Protein AF-A0A0B5HU51-F1 (afdb_monomer_lite)

Structure (mmCIF, N/CA/C/O backbone):
data_AF-A0A0B5HU51-F1
#
_entry.id   AF-A0A0B5HU51-F1
#
loop_
_atom_site.group_PDB
_atom_site.id
_atom_site.type_symbol
_atom_site.label_atom_id
_atom_site.label_alt_id
_atom_site.label_comp_id
_atom_site.label_asym_id
_atom_site.label_entity_id
_atom_site.label_seq_id
_atom_site.pdbx_PDB_ins_code
_atom_site.Cartn_x
_atom_site.Cartn_y
_atom_site.Cartn_z
_atom_site.occupancy
_atom_site.B_iso_or_equiv
_atom_site.auth_seq_id
_atom_site.auth_comp_id
_atom_site.auth_asym_id
_atom_site.auth_atom_id
_atom_site.pdbx_PDB_model_num
ATOM 1 N N . MET A 1 1 ? 43.237 4.808 -50.843 1.00 77.44 1 MET A N 1
ATOM 2 C CA . MET A 1 1 ? 43.246 4.254 -49.469 1.00 77.44 1 MET A CA 1
ATOM 3 C C . MET A 1 1 ? 42.408 5.091 -48.487 1.00 77.44 1 MET A C 1
ATOM 5 O O . MET A 1 1 ? 41.493 4.545 -47.887 1.00 77.44 1 MET A O 1
ATOM 9 N N . ILE A 1 2 ? 42.608 6.415 -48.404 1.00 83.81 2 ILE A N 1
ATOM 10 C CA . ILE A 1 2 ? 41.899 7.325 -47.467 1.00 83.81 2 ILE A CA 1
ATOM 11 C C . ILE A 1 2 ? 40.358 7.290 -47.591 1.00 83.81 2 ILE A C 1
ATOM 13 O O . ILE A 1 2 ? 39.662 7.146 -46.589 1.00 83.81 2 ILE A 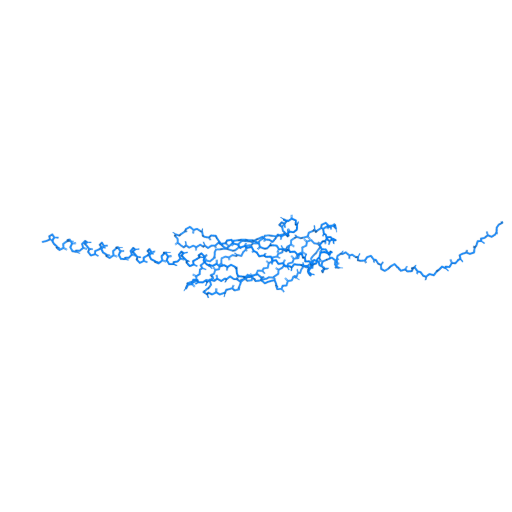O 1
ATOM 17 N N . LYS A 1 3 ? 39.801 7.326 -48.814 1.00 86.12 3 LYS A N 1
ATOM 18 C CA . LYS A 1 3 ? 38.335 7.295 -49.038 1.00 86.12 3 LYS A CA 1
ATOM 19 C C . LYS A 1 3 ? 37.647 6.029 -48.502 1.00 86.12 3 LYS A C 1
ATOM 21 O O . LYS A 1 3 ? 36.483 6.078 -48.120 1.00 86.12 3 LYS A O 1
ATOM 26 N N . TRP A 1 4 ? 38.348 4.896 -48.481 1.00 89.50 4 TRP A N 1
ATOM 27 C CA . TRP A 1 4 ? 37.806 3.627 -47.983 1.00 89.50 4 TRP A CA 1
ATOM 28 C C . TRP A 1 4 ? 37.792 3.579 -46.452 1.00 89.50 4 TRP A C 1
ATOM 30 O O . TRP A 1 4 ? 36.815 3.126 -45.858 1.00 89.50 4 TRP A O 1
ATOM 40 N N . LEU A 1 5 ? 38.834 4.124 -45.816 1.00 82.31 5 LEU A N 1
ATOM 41 C CA . LEU A 1 5 ? 38.906 4.254 -44.361 1.00 82.31 5 LEU A CA 1
ATOM 42 C C . LEU A 1 5 ? 37.797 5.173 -43.823 1.00 82.31 5 LEU A C 1
ATOM 44 O O . LEU A 1 5 ? 37.102 4.806 -42.879 1.00 82.31 5 LEU A O 1
ATOM 48 N N . LEU A 1 6 ? 37.569 6.317 -44.480 1.00 84.81 6 LEU A N 1
ATOM 49 C CA . LEU A 1 6 ? 36.517 7.268 -44.100 1.00 84.81 6 LEU A CA 1
ATOM 50 C C . LEU A 1 6 ? 35.114 6.650 -44.165 1.00 84.81 6 LEU A C 1
ATOM 52 O O . LEU A 1 6 ? 34.331 6.832 -43.239 1.00 84.81 6 LEU A O 1
ATOM 56 N N . LYS A 1 7 ? 34.807 5.857 -45.203 1.00 86.88 7 LYS A N 1
ATOM 57 C CA . LYS A 1 7 ? 33.514 5.154 -45.308 1.00 86.88 7 LYS A CA 1
ATOM 58 C C . LYS A 1 7 ? 33.299 4.147 -44.175 1.00 86.88 7 LYS A C 1
ATOM 60 O O . LYS A 1 7 ? 32.192 4.049 -43.655 1.00 86.88 7 LYS A O 1
ATOM 65 N N . LYS A 1 8 ? 34.347 3.425 -43.762 1.00 87.50 8 LYS A N 1
ATOM 66 C CA . LYS A 1 8 ? 34.266 2.486 -42.631 1.00 87.50 8 LYS A CA 1
ATOM 67 C C . LYS A 1 8 ? 34.041 3.198 -41.299 1.00 87.50 8 LYS A C 1
ATOM 69 O O . LYS A 1 8 ? 33.250 2.720 -40.491 1.00 87.50 8 LYS A O 1
ATOM 74 N N . ILE A 1 9 ? 34.719 4.323 -41.073 1.00 87.31 9 ILE A N 1
ATOM 75 C CA . ILE A 1 9 ? 34.554 5.122 -39.852 1.00 87.31 9 ILE A CA 1
ATOM 76 C C . ILE A 1 9 ? 33.154 5.743 -39.815 1.00 87.31 9 ILE A C 1
ATOM 78 O O . ILE A 1 9 ? 32.448 5.574 -38.827 1.00 87.31 9 ILE A O 1
ATOM 82 N N . ALA A 1 10 ? 32.711 6.364 -40.911 1.00 86.12 10 ALA A N 1
ATOM 83 C CA . ALA A 1 10 ? 31.375 6.945 -41.015 1.00 86.12 10 ALA A CA 1
ATOM 84 C C . ALA A 1 10 ? 30.266 5.901 -40.799 1.00 86.12 10 ALA A C 1
ATOM 86 O O . ALA A 1 10 ? 29.310 6.174 -40.082 1.00 86.12 10 ALA A O 1
ATOM 87 N N . GLY A 1 11 ? 30.417 4.687 -41.344 1.00 88.81 11 GLY A N 1
ATOM 88 C CA . GLY A 1 11 ? 29.464 3.595 -41.119 1.00 88.81 11 GLY A CA 1
ATOM 89 C C . GLY A 1 11 ? 29.373 3.162 -39.652 1.00 88.81 11 GLY A C 1
ATOM 90 O O . GLY A 1 11 ? 28.276 2.945 -39.148 1.00 88.81 11 GLY A O 1
ATOM 91 N N . LYS A 1 12 ? 30.508 3.096 -38.941 1.00 89.56 12 LYS A N 1
ATOM 92 C CA . LYS A 1 12 ? 30.527 2.795 -37.499 1.00 89.56 12 LYS A CA 1
ATOM 93 C C . LYS A 1 12 ? 29.889 3.907 -36.668 1.00 89.56 12 LYS A C 1
ATOM 95 O O . LYS A 1 12 ? 29.126 3.606 -35.758 1.00 89.56 12 LYS A O 1
ATOM 100 N N . ILE A 1 13 ? 30.176 5.169 -36.994 1.00 89.06 13 ILE A N 1
ATOM 101 C CA . ILE A 1 13 ? 29.570 6.325 -36.319 1.00 89.06 13 ILE A CA 1
ATOM 102 C C . ILE A 1 13 ? 28.056 6.316 -36.537 1.00 89.06 13 ILE A C 1
ATOM 104 O O . ILE A 1 13 ? 27.309 6.408 -35.571 1.00 89.06 13 ILE A O 1
ATOM 108 N N . LEU A 1 14 ? 27.597 6.124 -37.777 1.00 88.38 14 LEU A N 1
ATOM 109 C CA . LEU A 1 14 ? 26.171 6.067 -38.094 1.00 88.38 14 LEU A CA 1
ATOM 110 C C . LEU A 1 14 ? 25.471 4.931 -37.336 1.00 88.38 14 LEU A C 1
ATOM 112 O O . LEU A 1 14 ? 24.447 5.166 -36.706 1.00 88.38 14 LEU A O 1
ATOM 116 N N . ALA A 1 15 ? 26.045 3.725 -37.335 1.00 87.12 15 ALA A N 1
ATOM 117 C CA . ALA A 1 15 ? 25.497 2.598 -36.582 1.00 87.12 15 ALA A CA 1
ATOM 118 C C . ALA A 1 15 ? 25.436 2.888 -35.072 1.00 87.12 15 ALA A C 1
ATOM 120 O O . ALA A 1 15 ? 24.426 2.611 -34.432 1.00 87.12 15 ALA A O 1
ATOM 121 N N . SER A 1 16 ? 26.484 3.501 -34.513 1.00 88.50 16 SER A N 1
ATOM 122 C CA . SER A 1 16 ? 26.531 3.910 -33.105 1.00 88.50 16 SER A CA 1
ATOM 123 C C . SER A 1 16 ? 25.449 4.938 -32.765 1.00 88.50 16 SER A C 1
ATOM 125 O O . SER A 1 16 ? 24.800 4.816 -31.731 1.00 88.50 16 SER A O 1
ATOM 127 N N . VAL A 1 17 ? 25.232 5.932 -33.631 1.00 90.06 17 VAL A N 1
ATOM 128 C CA . VAL A 1 17 ? 24.185 6.951 -33.456 1.00 90.06 17 VAL A CA 1
ATOM 129 C C . VAL A 1 17 ? 22.796 6.323 -33.525 1.00 90.06 17 VAL A C 1
ATOM 131 O O . VAL A 1 17 ? 21.948 6.652 -32.703 1.00 90.06 17 VAL A O 1
ATOM 134 N N . VAL A 1 18 ? 22.565 5.388 -34.451 1.00 90.25 18 VAL A N 1
ATOM 135 C CA . VAL A 1 18 ? 21.281 4.678 -34.553 1.00 90.25 18 VAL A CA 1
ATOM 136 C C . VAL A 1 18 ? 21.017 3.851 -33.297 1.00 90.25 18 VAL A C 1
ATOM 138 O O . VAL A 1 18 ? 19.934 3.950 -32.733 1.00 90.25 18 VAL A O 1
ATOM 141 N N . ILE A 1 19 ? 22.002 3.089 -32.812 1.00 89.00 19 ILE A N 1
ATOM 142 C CA . ILE A 1 19 ? 21.862 2.318 -31.566 1.00 89.00 19 ILE A CA 1
ATOM 143 C C . ILE A 1 19 ? 21.572 3.256 -30.393 1.00 89.00 19 ILE A C 1
ATOM 145 O O . ILE A 1 19 ? 20.658 2.997 -29.617 1.00 89.00 19 ILE A O 1
ATOM 149 N N . PHE A 1 20 ? 22.304 4.366 -30.286 1.00 89.19 20 PHE A N 1
ATOM 150 C CA . PHE A 1 20 ? 22.083 5.351 -29.232 1.00 89.19 20 PHE A CA 1
ATOM 151 C C . PHE A 1 20 ? 20.676 5.959 -29.299 1.00 89.19 20 PHE A C 1
ATOM 153 O O . PHE A 1 20 ? 20.007 6.039 -28.276 1.00 89.19 20 PHE A O 1
ATOM 160 N N . ALA A 1 21 ? 20.194 6.320 -30.490 1.00 88.12 21 ALA A N 1
ATOM 161 C CA . ALA A 1 21 ? 18.847 6.848 -30.685 1.00 88.12 21 ALA A CA 1
ATOM 162 C C . ALA A 1 21 ? 17.761 5.819 -30.333 1.00 88.12 21 ALA A C 1
ATOM 164 O O . ALA A 1 21 ? 16.762 6.178 -29.718 1.00 88.12 21 ALA A O 1
ATOM 165 N N . VAL A 1 22 ? 17.966 4.540 -30.669 1.00 86.19 22 VAL A N 1
ATOM 166 C CA . VAL A 1 22 ? 17.046 3.452 -30.299 1.00 86.19 22 VAL A CA 1
ATOM 167 C C . VAL A 1 22 ? 17.013 3.260 -28.783 1.00 86.19 22 VAL A C 1
ATOM 169 O O . VAL A 1 22 ? 15.931 3.177 -28.208 1.00 86.19 22 VAL A O 1
ATOM 172 N N . VAL A 1 23 ? 18.173 3.243 -28.121 1.00 81.12 23 VAL A N 1
ATOM 173 C CA . VAL A 1 23 ? 18.257 3.119 -26.657 1.00 81.12 23 VAL A CA 1
ATOM 174 C C . VAL A 1 23 ? 17.622 4.329 -25.973 1.00 81.12 23 VAL A C 1
ATOM 176 O O . VAL A 1 23 ? 16.807 4.157 -25.074 1.00 81.12 23 VAL A O 1
ATOM 179 N N . ALA A 1 24 ? 17.928 5.546 -26.426 1.00 80.06 24 ALA A N 1
ATOM 180 C CA . ALA A 1 24 ? 17.341 6.769 -25.886 1.00 80.06 24 ALA A CA 1
ATOM 181 C C . ALA A 1 24 ? 15.819 6.814 -26.092 1.00 80.06 24 ALA A C 1
ATOM 183 O O . ALA A 1 24 ? 15.087 7.156 -25.169 1.00 80.06 24 ALA A O 1
ATOM 184 N N . GLY A 1 25 ? 15.334 6.413 -27.271 1.00 82.56 25 GLY A N 1
ATOM 185 C CA . GLY A 1 25 ? 13.905 6.318 -27.562 1.00 82.56 25 GLY A CA 1
ATOM 186 C C . GLY A 1 25 ? 13.193 5.284 -26.689 1.00 82.56 25 GLY A C 1
ATOM 187 O O . GLY A 1 25 ? 12.114 5.566 -26.174 1.00 82.56 25 GLY A O 1
ATOM 188 N N . ALA A 1 26 ? 13.811 4.121 -26.462 1.00 78.94 26 ALA A N 1
ATOM 189 C CA . ALA A 1 26 ? 13.280 3.103 -25.559 1.00 78.94 26 ALA A CA 1
ATOM 190 C C . ALA A 1 26 ? 13.217 3.605 -24.107 1.00 78.94 26 ALA A C 1
ATOM 192 O O . ALA A 1 26 ? 12.192 3.438 -23.454 1.00 78.94 26 ALA A O 1
ATOM 193 N N . LEU A 1 27 ? 14.269 4.273 -23.621 1.00 76.88 27 LEU A N 1
ATOM 194 C CA . LEU A 1 27 ? 14.297 4.859 -22.276 1.00 76.88 27 LEU A CA 1
ATOM 195 C C . LEU A 1 27 ? 13.251 5.969 -22.107 1.00 76.88 27 LEU A C 1
ATOM 197 O O . LEU A 1 27 ? 12.552 5.994 -21.099 1.00 76.88 27 LEU A O 1
ATOM 201 N N . PHE A 1 28 ? 13.099 6.846 -23.103 1.00 79.25 28 PHE A N 1
ATOM 202 C CA . PHE A 1 28 ? 12.075 7.894 -23.094 1.00 79.25 28 PHE A CA 1
ATOM 203 C C . PHE A 1 28 ? 10.658 7.306 -23.068 1.00 79.25 28 PHE A C 1
ATOM 205 O O . PHE A 1 28 ? 9.802 7.761 -22.313 1.00 79.25 28 PHE A O 1
ATOM 212 N N . PHE A 1 29 ? 10.415 6.256 -23.859 1.00 78.44 29 PHE A N 1
ATOM 213 C CA . PHE A 1 29 ? 9.128 5.567 -23.878 1.00 78.44 29 PHE A CA 1
ATOM 214 C C . PHE A 1 29 ? 8.829 4.845 -22.556 1.00 78.44 29 PHE A C 1
ATOM 216 O O . PHE A 1 29 ? 7.683 4.838 -22.115 1.00 78.44 29 PHE A O 1
ATOM 223 N N . LEU A 1 30 ? 9.840 4.263 -21.905 1.00 73.69 30 LEU A N 1
ATOM 224 C CA . LEU A 1 30 ? 9.688 3.666 -20.577 1.00 73.69 30 LEU A CA 1
ATOM 225 C C . LEU A 1 30 ? 9.344 4.736 -19.532 1.00 73.69 30 LEU A C 1
ATOM 227 O O . LEU A 1 30 ? 8.343 4.594 -18.836 1.00 73.69 30 LEU A O 1
ATOM 231 N N . GLY A 1 31 ? 10.106 5.833 -19.481 1.00 74.25 31 GLY A N 1
ATOM 232 C CA . GLY A 1 31 ? 9.917 6.912 -18.504 1.00 74.25 31 GLY A CA 1
ATOM 233 C C . GLY A 1 31 ? 8.509 7.518 -18.511 1.00 74.25 31 GLY A C 1
ATOM 234 O O . GLY A 1 31 ? 7.899 7.651 -17.455 1.00 74.25 31 GLY A O 1
ATOM 235 N N . ASN A 1 32 ? 7.955 7.811 -19.693 1.00 76.06 32 ASN A N 1
ATOM 236 C CA . ASN A 1 32 ? 6.628 8.435 -19.813 1.00 76.06 32 ASN A CA 1
ATOM 237 C C . ASN A 1 32 ? 5.448 7.527 -19.424 1.00 76.06 32 ASN A C 1
ATOM 239 O O . ASN A 1 32 ? 4.359 8.033 -19.153 1.00 76.06 32 ASN A O 1
ATOM 243 N N . ASN A 1 33 ? 5.626 6.203 -19.453 1.00 75.50 33 ASN A N 1
ATOM 244 C CA . ASN A 1 33 ? 4.561 5.259 -19.097 1.00 75.50 33 ASN A CA 1
ATOM 245 C C . ASN A 1 33 ? 4.637 4.835 -17.625 1.00 75.50 33 ASN A C 1
ATOM 247 O O . ASN A 1 33 ? 3.613 4.509 -17.037 1.00 75.50 33 ASN A O 1
ATOM 251 N N . LEU A 1 34 ? 5.827 4.874 -17.016 1.00 76.56 34 LEU A N 1
ATOM 252 C CA . LEU A 1 34 ? 6.024 4.537 -15.602 1.00 76.56 34 LEU A CA 1
ATOM 253 C C . LEU A 1 34 ? 5.332 5.522 -14.661 1.00 76.56 34 LEU A C 1
ATOM 255 O O . LEU A 1 34 ? 4.803 5.111 -13.637 1.00 76.56 34 LEU A O 1
ATOM 259 N N . SER A 1 35 ? 5.278 6.804 -15.031 1.00 74.38 35 SER A N 1
ATOM 260 C CA . SER A 1 35 ? 4.616 7.838 -14.227 1.00 74.38 35 SER A CA 1
ATOM 261 C C . SER A 1 35 ? 3.094 7.721 -14.180 1.00 74.38 35 SER A C 1
ATOM 263 O O . SER A 1 35 ? 2.445 8.521 -13.517 1.00 74.38 35 SER A O 1
ATOM 265 N N . GLN A 1 36 ? 2.518 6.795 -14.947 1.00 80.44 36 GLN A N 1
ATOM 266 C CA . GLN A 1 36 ? 1.081 6.549 -14.982 1.00 80.44 36 GLN A CA 1
ATOM 267 C C . GLN A 1 36 ? 0.693 5.302 -14.181 1.00 80.44 36 GLN A C 1
ATOM 269 O O . GLN A 1 36 ? -0.496 5.041 -14.046 1.00 80.44 36 GLN A O 1
ATOM 274 N N . ALA A 1 37 ? 1.661 4.521 -13.685 1.00 84.38 37 ALA A N 1
ATOM 275 C CA . ALA A 1 37 ? 1.341 3.440 -12.767 1.00 84.38 37 ALA A CA 1
ATOM 276 C C . ALA A 1 37 ? 0.776 4.042 -11.475 1.00 84.38 37 ALA A C 1
ATOM 278 O O . ALA A 1 37 ? 1.363 4.961 -10.900 1.00 84.38 37 ALA A O 1
ATOM 279 N N . SER A 1 38 ? -0.376 3.537 -11.054 1.00 88.44 38 SER A N 1
ATOM 280 C CA . SER A 1 38 ? -1.130 4.041 -9.912 1.00 88.44 38 SER A CA 1
ATOM 281 C C . SER A 1 38 ? -1.643 2.888 -9.070 1.00 88.44 38 SER A C 1
ATOM 283 O O . SER A 1 38 ? -1.869 1.777 -9.561 1.00 88.44 38 SER A O 1
ATOM 285 N N . LEU A 1 39 ? -1.824 3.171 -7.786 1.00 90.75 39 LEU A N 1
ATOM 286 C CA . LEU A 1 39 ? -2.722 2.386 -6.964 1.00 90.75 39 LEU A CA 1
ATOM 287 C C . LEU A 1 39 ? -4.145 2.827 -7.311 1.00 90.75 39 LEU A C 1
ATOM 289 O O . LEU A 1 39 ? -4.454 4.008 -7.187 1.00 90.75 39 LEU A O 1
ATOM 293 N N . ASP A 1 40 ? -4.964 1.910 -7.815 1.00 90.06 40 ASP A N 1
ATOM 294 C CA . ASP A 1 40 ? -6.315 2.228 -8.286 1.00 90.06 40 ASP A CA 1
ATOM 295 C C . ASP A 1 40 ? -7.341 2.128 -7.160 1.00 90.06 40 ASP A C 1
ATOM 297 O O . ASP A 1 40 ? -8.266 2.934 -7.094 1.00 90.06 40 ASP A O 1
ATOM 301 N N . ARG A 1 41 ? -7.207 1.105 -6.307 1.00 92.75 41 ARG A N 1
ATOM 302 C CA . ARG A 1 41 ? -8.039 0.916 -5.115 1.00 92.75 41 ARG A CA 1
ATOM 303 C C . ARG A 1 41 ? -7.386 -0.035 -4.117 1.00 92.75 41 ARG A C 1
ATOM 305 O O . ARG A 1 41 ? -6.530 -0.853 -4.474 1.00 92.75 41 ARG A O 1
ATOM 312 N N . LEU A 1 42 ? -7.857 0.042 -2.880 1.00 94.19 42 LEU A N 1
ATOM 313 C CA . LEU A 1 42 ? -7.556 -0.890 -1.803 1.00 94.19 42 LEU A CA 1
ATOM 314 C C . LEU A 1 42 ? -8.865 -1.544 -1.357 1.00 94.19 42 LEU A C 1
ATOM 316 O O . LEU A 1 42 ? -9.755 -0.854 -0.866 1.00 94.19 42 LEU A O 1
ATOM 320 N N . ASP A 1 43 ? -8.966 -2.867 -1.496 1.00 93.62 43 ASP A N 1
ATOM 321 C CA . ASP A 1 43 ? -10.132 -3.612 -1.012 1.00 93.62 43 ASP A CA 1
ATOM 322 C C . ASP A 1 43 ? -9.760 -4.371 0.266 1.00 93.62 43 ASP A C 1
ATOM 324 O O . ASP A 1 43 ? -8.919 -5.275 0.252 1.00 93.62 43 ASP A O 1
ATOM 328 N N . LEU A 1 44 ? -10.398 -4.017 1.384 1.00 91.00 44 LEU A N 1
ATOM 329 C CA . LEU A 1 44 ? -10.316 -4.796 2.618 1.00 91.00 44 LEU A CA 1
ATOM 330 C C . LEU A 1 44 ? -11.228 -6.017 2.514 1.00 91.00 44 LEU A C 1
ATOM 332 O O . LEU A 1 44 ? -12.426 -5.887 2.264 1.00 91.00 44 LEU A O 1
ATOM 336 N N . ARG A 1 45 ? -10.654 -7.204 2.709 1.00 90.94 45 ARG A N 1
ATOM 337 C CA . ARG A 1 45 ? -11.368 -8.480 2.598 1.00 90.94 45 ARG A CA 1
ATOM 338 C C . ARG A 1 45 ? -11.905 -8.963 3.931 1.00 90.94 45 ARG A C 1
ATOM 340 O O . ARG A 1 45 ? -13.063 -9.364 3.994 1.00 90.94 45 ARG A O 1
ATOM 347 N N . ASP A 1 46 ? -11.056 -8.982 4.954 1.00 88.50 46 ASP A N 1
ATOM 348 C CA . ASP A 1 46 ? -11.395 -9.577 6.244 1.00 88.50 46 ASP A CA 1
ATOM 349 C C . ASP A 1 46 ? -10.590 -8.954 7.391 1.00 88.50 46 ASP A C 1
ATOM 351 O O . ASP A 1 46 ? -9.502 -8.402 7.189 1.00 88.50 46 ASP A O 1
ATOM 355 N N . ILE A 1 47 ? -11.119 -9.077 8.609 1.00 84.31 47 ILE A N 1
ATOM 356 C CA . ILE A 1 47 ? -10.395 -8.810 9.850 1.00 84.31 47 ILE A CA 1
ATOM 357 C C . ILE A 1 47 ? -10.475 -10.043 10.742 1.00 84.31 47 ILE A C 1
ATOM 359 O O . ILE A 1 47 ? -11.541 -10.444 11.204 1.00 84.31 47 ILE A O 1
ATOM 363 N N . LYS A 1 48 ? -9.310 -10.612 11.042 1.00 88.50 48 LYS A N 1
ATOM 364 C CA . LYS A 1 48 ? -9.157 -11.817 11.858 1.00 88.50 48 LYS A CA 1
ATOM 365 C C . LYS A 1 48 ? -8.282 -11.554 13.082 1.00 88.50 48 LYS A C 1
ATOM 367 O O . LYS A 1 48 ? -7.697 -10.488 13.247 1.00 88.50 48 LYS A O 1
ATOM 372 N N . GLU A 1 49 ? -8.188 -12.555 13.956 1.00 86.81 49 GLU A N 1
ATOM 373 C CA . GLU A 1 49 ? -7.273 -12.553 15.111 1.00 86.81 49 GLU A CA 1
ATOM 374 C C . GLU A 1 49 ? -7.433 -11.343 16.055 1.00 86.81 49 GLU A C 1
ATOM 376 O O . GLU A 1 49 ? -6.454 -10.789 16.555 1.00 86.81 49 GLU A O 1
ATOM 381 N N . ILE A 1 50 ? -8.679 -10.945 16.328 1.00 83.38 50 ILE A N 1
ATOM 382 C CA . ILE A 1 50 ? -8.993 -9.816 17.213 1.00 83.38 50 ILE A CA 1
ATOM 383 C C . ILE A 1 50 ? -8.585 -10.154 18.660 1.00 83.38 50 ILE A C 1
ATOM 385 O O . ILE A 1 50 ? -9.210 -10.971 19.345 1.00 83.38 50 ILE A O 1
ATOM 389 N N . SER A 1 51 ? -7.521 -9.513 19.142 1.00 84.06 51 SER A N 1
ATOM 390 C CA . SER A 1 51 ? -7.072 -9.534 20.535 1.00 84.06 51 SER A CA 1
ATOM 391 C C . SER A 1 51 ? -7.542 -8.280 21.283 1.00 84.06 51 SER A C 1
ATOM 393 O O . SER A 1 51 ? -8.388 -7.520 20.821 1.00 84.06 51 SER A O 1
ATOM 395 N N . THR A 1 52 ? -7.062 -8.091 22.512 1.00 78.06 52 THR A N 1
ATOM 396 C CA . THR A 1 52 ? -7.362 -6.888 23.308 1.00 78.06 52 THR A CA 1
ATOM 397 C C . THR A 1 52 ? -6.622 -5.649 22.795 1.00 78.06 52 THR A C 1
ATOM 399 O O . THR A 1 52 ? -7.043 -4.533 23.065 1.00 78.06 52 THR A O 1
ATOM 402 N N . ASP A 1 53 ? -5.515 -5.852 22.088 1.00 85.31 53 ASP A N 1
ATOM 403 C CA . ASP A 1 53 ? -4.540 -4.828 21.713 1.00 85.31 53 ASP A CA 1
ATOM 404 C C . ASP A 1 53 ? -4.153 -4.869 20.230 1.00 85.31 53 ASP A C 1
ATOM 406 O O . ASP A 1 53 ? -3.266 -4.135 19.790 1.00 85.31 53 ASP A O 1
ATOM 410 N N . SER A 1 54 ? -4.754 -5.768 19.452 1.00 87.44 54 SER A N 1
ATOM 411 C CA . SER A 1 54 ? -4.445 -5.919 18.038 1.00 87.44 54 SER A CA 1
ATOM 412 C C . SER A 1 54 ? -5.539 -6.644 17.270 1.00 87.44 54 SER A C 1
ATOM 414 O O . SER A 1 54 ? -6.358 -7.354 17.845 1.00 87.44 54 SER A O 1
ATOM 416 N N . PHE A 1 55 ? -5.511 -6.493 15.957 1.00 88.38 55 PHE A N 1
ATOM 417 C CA . PHE A 1 55 ? -6.288 -7.276 15.005 1.00 88.38 55 PHE A CA 1
ATOM 418 C C . PHE A 1 55 ? -5.466 -7.439 13.727 1.00 88.38 55 PHE A C 1
ATOM 420 O O . PHE A 1 55 ? -4.528 -6.677 13.488 1.00 88.38 55 PHE A O 1
ATOM 427 N N . THR A 1 56 ? -5.779 -8.437 12.913 1.00 92.06 56 THR A N 1
ATOM 428 C CA . THR A 1 56 ? -5.098 -8.686 11.641 1.00 92.06 56 THR A CA 1
ATOM 429 C C . THR A 1 56 ? -6.042 -8.336 10.502 1.00 92.06 56 THR A C 1
ATOM 431 O O . THR A 1 56 ? -7.131 -8.892 10.413 1.00 92.06 56 THR A O 1
ATOM 434 N N . VAL A 1 57 ? -5.624 -7.409 9.644 1.00 91.56 57 VAL A N 1
ATOM 435 C CA . VAL A 1 57 ? -6.360 -6.977 8.452 1.00 91.56 57 VAL A CA 1
ATOM 436 C C . VAL A 1 57 ? -5.831 -7.728 7.242 1.00 91.56 57 VAL A C 1
ATOM 438 O O . VAL A 1 57 ? -4.619 -7.787 7.033 1.00 91.56 57 VAL A O 1
ATOM 441 N N . GLU A 1 58 ? -6.737 -8.256 6.429 1.00 94.75 58 GLU A N 1
ATOM 442 C CA . GLU A 1 58 ? -6.436 -8.808 5.114 1.00 94.75 58 GLU A CA 1
ATOM 443 C C . GLU A 1 58 ? -7.072 -7.952 4.027 1.00 94.75 58 GLU A C 1
ATOM 445 O O . GLU A 1 58 ? -8.244 -7.579 4.106 1.00 94.75 58 GLU A O 1
ATOM 450 N N . GLY A 1 59 ? -6.325 -7.690 2.963 1.00 95.00 59 GLY A N 1
ATOM 451 C CA . GLY A 1 59 ? -6.830 -6.930 1.830 1.00 95.00 59 GLY A CA 1
ATOM 452 C C . GLY A 1 59 ? -6.042 -7.187 0.562 1.00 95.00 59 GLY A C 1
ATOM 453 O O . GLY A 1 59 ? -5.152 -8.042 0.520 1.00 95.00 59 GLY A O 1
ATOM 454 N N . ASP A 1 60 ? -6.401 -6.450 -0.477 1.00 96.88 60 ASP A N 1
ATOM 455 C CA . ASP A 1 60 ? -5.718 -6.443 -1.759 1.00 96.88 60 ASP A CA 1
ATOM 456 C C . ASP A 1 60 ? -5.461 -5.006 -2.210 1.00 96.88 60 ASP A C 1
ATOM 458 O O . ASP A 1 60 ? -6.365 -4.169 -2.229 1.00 96.88 60 ASP A O 1
ATOM 462 N N . PHE A 1 61 ? -4.227 -4.739 -2.627 1.00 96.50 61 PHE A N 1
ATOM 463 C CA . PHE A 1 61 ? -3.902 -3.557 -3.410 1.00 96.50 61 PHE A CA 1
ATOM 464 C C . PHE A 1 61 ? -4.145 -3.861 -4.887 1.00 96.50 61 PHE A C 1
ATOM 466 O O . PHE A 1 61 ? -3.574 -4.811 -5.430 1.00 96.50 61 PHE A O 1
ATOM 473 N N . PHE A 1 62 ? -4.958 -3.046 -5.551 1.00 96.25 62 PHE A N 1
ATOM 474 C CA . PHE A 1 62 ? -5.137 -3.104 -6.997 1.00 96.25 62 PHE A CA 1
ATOM 475 C C . PHE A 1 62 ? -4.241 -2.056 -7.633 1.00 96.25 62 PHE A C 1
ATOM 477 O O . PHE A 1 62 ? -4.486 -0.857 -7.524 1.00 96.25 62 PHE A O 1
ATOM 484 N N . VAL A 1 63 ? -3.168 -2.519 -8.263 1.00 95.50 63 VAL A N 1
ATOM 485 C CA . VAL A 1 63 ? -2.171 -1.653 -8.889 1.00 95.50 63 VAL A CA 1
ATOM 486 C C . VAL A 1 63 ? -2.306 -1.784 -10.394 1.00 95.50 63 VAL A C 1
ATOM 488 O O . VAL A 1 63 ? -2.218 -2.889 -10.936 1.00 95.50 63 VAL A O 1
ATOM 491 N N . ASN A 1 64 ? -2.501 -0.663 -11.077 1.00 94.56 64 ASN A N 1
ATOM 492 C CA . ASN A 1 64 ? -2.615 -0.637 -12.523 1.00 94.56 64 ASN A CA 1
ATOM 493 C C . ASN A 1 64 ? -1.284 -0.257 -13.165 1.00 94.56 64 ASN A C 1
ATOM 495 O O . ASN A 1 64 ? -0.673 0.768 -12.863 1.00 94.56 64 ASN A O 1
ATOM 499 N N . ASN A 1 65 ? -0.849 -1.101 -14.093 1.00 94.06 65 ASN A N 1
ATOM 500 C CA . ASN A 1 65 ? 0.289 -0.866 -14.955 1.00 94.06 65 ASN A CA 1
ATOM 501 C C . ASN A 1 65 ? -0.193 -0.511 -16.369 1.00 94.06 65 ASN A C 1
ATOM 503 O O . ASN A 1 65 ? -0.459 -1.409 -17.177 1.00 94.06 65 ASN A O 1
ATOM 507 N N . PRO A 1 66 ? -0.242 0.781 -16.726 1.00 90.12 66 PRO A N 1
ATOM 508 C CA . PRO A 1 66 ? -0.616 1.206 -18.072 1.00 90.12 66 PRO A CA 1
ATOM 509 C C . PRO A 1 66 ? 0.505 0.995 -19.101 1.00 90.12 66 PRO A C 1
ATOM 511 O O . PRO A 1 66 ? 0.308 1.234 -20.297 1.00 90.12 66 PRO A O 1
ATOM 514 N N . SER A 1 67 ? 1.700 0.573 -18.673 1.00 88.19 67 SER A N 1
ATOM 515 C CA . SER A 1 67 ? 2.802 0.277 -19.582 1.00 88.19 67 SER A CA 1
ATOM 516 C C . SER A 1 67 ? 2.490 -0.944 -20.442 1.00 88.19 67 SER A C 1
ATOM 518 O O . SER A 1 67 ? 1.779 -1.863 -20.056 1.00 88.19 67 SER A O 1
ATOM 520 N N . LYS A 1 68 ? 3.111 -1.003 -21.620 1.00 88.38 68 LYS A N 1
ATOM 521 C CA . LYS A 1 68 ? 3.056 -2.183 -22.502 1.00 88.38 68 LYS A CA 1
ATOM 522 C C . LYS A 1 68 ? 4.019 -3.295 -22.071 1.00 88.38 68 LYS A C 1
ATOM 524 O O . LYS A 1 68 ? 4.192 -4.263 -22.808 1.00 88.38 68 LYS A O 1
ATOM 529 N N . LEU A 1 69 ? 4.707 -3.110 -20.948 1.00 89.44 69 LEU A N 1
ATOM 530 C CA . LEU A 1 69 ? 5.745 -3.989 -20.425 1.00 89.44 69 LEU A CA 1
ATOM 531 C C . LEU A 1 69 ? 5.543 -4.174 -18.922 1.00 89.44 69 LEU A C 1
ATOM 533 O O . LEU A 1 69 ? 5.150 -3.231 -18.233 1.00 89.44 69 LEU A O 1
ATOM 537 N N . SER A 1 70 ? 5.860 -5.366 -18.424 1.00 91.75 70 SER A N 1
ATOM 538 C CA . SER A 1 70 ? 5.841 -5.653 -16.992 1.00 91.75 70 SER A CA 1
ATOM 539 C C . SER A 1 70 ? 6.924 -4.843 -16.268 1.00 91.75 70 SER A C 1
ATOM 541 O O . SER A 1 70 ? 8.024 -4.643 -16.796 1.00 91.75 70 SER A O 1
ATOM 543 N N . ILE A 1 71 ? 6.607 -4.357 -15.069 1.00 92.00 71 ILE A N 1
ATOM 544 C CA . ILE A 1 71 ? 7.472 -3.476 -14.281 1.00 92.00 71 ILE A CA 1
ATOM 545 C C . ILE A 1 71 ? 7.996 -4.249 -13.062 1.00 92.00 71 ILE A C 1
ATOM 547 O O . ILE A 1 71 ? 7.194 -4.774 -12.291 1.00 92.00 71 ILE A O 1
ATOM 551 N N . PRO A 1 72 ? 9.319 -4.331 -12.844 1.00 93.25 72 PRO A N 1
ATOM 552 C CA . PRO A 1 72 ? 9.862 -4.886 -11.609 1.00 93.25 72 PRO A CA 1
ATOM 553 C C . PRO A 1 72 ? 9.613 -3.925 -10.438 1.00 93.25 72 PRO A C 1
ATOM 555 O O . PRO A 1 72 ? 10.169 -2.826 -10.385 1.00 93.25 72 PRO A O 1
ATOM 558 N N . VAL A 1 73 ? 8.790 -4.351 -9.484 1.00 95.06 73 VAL A N 1
ATOM 559 C CA . VAL A 1 73 ? 8.561 -3.646 -8.221 1.00 95.06 73 VAL A CA 1
ATOM 560 C C . VAL A 1 73 ? 9.501 -4.228 -7.174 1.00 95.06 73 VAL A C 1
ATOM 562 O O . VAL A 1 73 ? 9.584 -5.441 -6.985 1.00 95.06 73 VAL A O 1
ATOM 565 N N . LYS A 1 74 ? 10.239 -3.357 -6.492 1.00 96.00 74 LYS A N 1
ATOM 566 C CA . LYS A 1 74 ? 11.164 -3.729 -5.422 1.00 96.00 74 LYS A CA 1
ATOM 567 C C . LYS A 1 74 ? 10.438 -3.945 -4.101 1.00 96.00 74 LYS A C 1
ATOM 569 O O . LYS A 1 74 ? 10.719 -4.932 -3.426 1.00 96.00 74 LYS A O 1
ATOM 574 N N . SER A 1 75 ? 9.544 -3.028 -3.747 1.00 97.25 75 SER A N 1
ATOM 575 C CA . SER A 1 75 ? 8.666 -3.161 -2.587 1.00 97.25 75 SER A CA 1
ATOM 576 C C . SER A 1 75 ? 7.465 -2.222 -2.674 1.00 97.25 75 SER A C 1
ATOM 578 O O . SER A 1 75 ? 7.470 -1.259 -3.444 1.00 97.25 75 SER A O 1
ATOM 580 N N . ILE A 1 76 ? 6.441 -2.510 -1.874 1.00 97.38 76 ILE A N 1
ATOM 581 C CA . ILE A 1 76 ? 5.398 -1.547 -1.506 1.00 97.38 76 ILE A CA 1
ATOM 582 C C . ILE A 1 76 ? 5.542 -1.310 -0.013 1.00 97.38 76 ILE A C 1
ATOM 584 O O . ILE A 1 76 ? 5.301 -2.234 0.758 1.00 97.38 76 ILE A O 1
ATOM 588 N N . ASP A 1 77 ? 5.917 -0.101 0.381 1.00 97.75 77 ASP A N 1
ATOM 589 C CA . ASP A 1 77 ? 5.972 0.294 1.788 1.00 97.75 77 ASP A CA 1
ATOM 590 C C . ASP A 1 77 ? 4.707 1.087 2.111 1.00 97.75 77 ASP A C 1
ATOM 592 O O . ASP A 1 77 ? 4.327 1.960 1.328 1.00 97.75 77 ASP A O 1
ATOM 596 N N . TYR A 1 78 ? 4.041 0.776 3.222 1.00 97.75 78 TYR A N 1
ATOM 597 C CA . TYR A 1 78 ? 2.775 1.409 3.590 1.00 97.75 78 TYR A CA 1
ATOM 598 C C . TYR A 1 78 ? 2.598 1.550 5.102 1.00 97.75 78 TYR A C 1
ATOM 600 O O . TYR A 1 78 ? 3.156 0.787 5.895 1.00 97.75 78 TYR A O 1
ATOM 608 N N . GLU A 1 79 ? 1.774 2.514 5.484 1.00 97.38 79 GLU A N 1
ATOM 609 C CA . GLU A 1 79 ? 1.355 2.820 6.844 1.00 97.38 79 GLU A CA 1
ATOM 610 C C . GLU A 1 79 ? -0.172 2.888 6.898 1.00 97.38 79 GLU A C 1
ATOM 612 O O . GLU A 1 79 ? -0.827 3.322 5.952 1.00 97.38 79 GLU A O 1
ATOM 617 N N . ILE A 1 80 ? -0.742 2.414 8.003 1.00 95.25 80 ILE A N 1
ATOM 618 C CA . ILE A 1 80 ? -2.169 2.504 8.306 1.00 95.25 80 ILE A CA 1
ATOM 619 C C . ILE A 1 80 ? -2.308 3.526 9.426 1.00 95.25 80 ILE A C 1
ATOM 621 O O . ILE A 1 80 ? -1.821 3.297 10.535 1.00 95.25 80 ILE A O 1
ATOM 625 N N . ILE A 1 81 ? -2.969 4.637 9.133 1.00 94.75 81 ILE A N 1
ATOM 626 C CA . ILE A 1 81 ? -3.061 5.813 9.993 1.00 94.75 81 ILE A CA 1
ATOM 627 C C . ILE A 1 81 ? -4.523 6.043 10.351 1.00 94.75 81 ILE A C 1
ATOM 629 O O . ILE A 1 81 ? -5.394 6.006 9.484 1.00 94.75 81 ILE A O 1
ATOM 633 N N . LEU A 1 82 ? -4.819 6.283 11.625 1.00 91.88 82 LEU A N 1
ATOM 634 C CA . LEU A 1 82 ? -6.161 6.683 12.035 1.00 91.88 82 LEU A CA 1
ATOM 635 C C . LEU A 1 82 ? -6.387 8.153 11.664 1.00 91.88 82 LEU A C 1
ATOM 637 O O . LEU A 1 82 ? -5.640 9.020 12.118 1.00 91.88 82 LEU A O 1
ATOM 641 N N . LYS A 1 83 ? -7.406 8.450 10.851 1.00 93.38 83 LYS A N 1
ATOM 642 C CA . LYS A 1 83 ? -7.606 9.798 10.296 1.00 93.38 83 LYS A CA 1
ATOM 643 C C . LYS A 1 83 ? -7.890 10.839 11.377 1.00 93.38 83 LYS A C 1
ATOM 645 O O . LYS A 1 83 ? -7.484 11.988 11.249 1.00 93.38 83 LYS A O 1
ATOM 650 N N . GLU A 1 84 ? -8.583 10.444 12.441 1.00 88.88 84 GLU A N 1
ATOM 651 C CA . GLU A 1 84 ? -9.025 11.349 13.501 1.00 88.88 84 GLU A CA 1
ATOM 652 C C . GLU A 1 84 ? -7.877 11.784 14.426 1.00 88.88 84 GLU A C 1
ATOM 654 O O . GLU A 1 84 ? -7.918 12.885 14.975 1.00 88.88 84 GLU A O 1
ATOM 659 N N . THR A 1 85 ? -6.860 10.936 14.610 1.00 90.12 85 THR A N 1
ATOM 660 C CA . THR A 1 85 ? -5.744 11.190 15.541 1.00 90.12 85 THR A CA 1
ATOM 661 C C . THR A 1 85 ? -4.390 11.359 14.858 1.00 90.12 85 THR A C 1
ATOM 663 O O . THR A 1 85 ? -3.428 11.714 15.537 1.00 90.12 85 THR A O 1
ATOM 666 N N . GLU A 1 86 ? -4.304 11.085 13.552 1.00 93.38 86 GLU A N 1
ATOM 667 C CA . GLU A 1 86 ? -3.053 10.963 12.787 1.00 93.38 86 GLU A CA 1
ATOM 668 C C . GLU A 1 86 ? -2.082 9.921 13.385 1.00 93.38 86 GLU A C 1
ATOM 670 O O . GLU A 1 86 ? -0.876 9.937 13.134 1.00 93.38 86 GLU A O 1
ATOM 675 N N . GLU A 1 87 ? -2.593 8.993 14.200 1.00 91.06 87 GLU A N 1
ATOM 676 C CA . GLU A 1 87 ? -1.786 7.953 14.831 1.00 91.06 87 GLU A CA 1
ATOM 677 C C . GLU A 1 87 ? -1.515 6.814 13.846 1.00 91.06 87 GLU A C 1
ATOM 679 O O . GLU A 1 87 ? -2.441 6.213 13.297 1.00 91.06 87 GLU A O 1
ATOM 684 N N . VAL A 1 88 ? -0.237 6.473 13.669 1.00 94.12 88 VAL A N 1
ATOM 685 C CA . VAL A 1 88 ? 0.184 5.298 12.898 1.00 94.12 88 VAL A CA 1
ATOM 686 C C . VAL A 1 88 ? -0.154 4.035 13.690 1.00 94.12 88 VAL A C 1
ATOM 688 O O . VAL A 1 88 ? 0.510 3.697 14.672 1.00 94.12 88 VAL A O 1
ATOM 691 N N . LEU A 1 89 ? -1.178 3.311 13.246 1.00 91.62 89 LEU A N 1
ATOM 692 C CA . LEU A 1 89 ? -1.636 2.067 13.866 1.00 91.62 89 LEU A CA 1
ATOM 693 C C . LEU A 1 89 ? -0.744 0.874 13.490 1.00 91.62 89 LEU A C 1
ATOM 695 O O . LEU A 1 89 ? -0.593 -0.090 14.250 1.00 91.62 89 LEU A O 1
ATOM 699 N N . SER A 1 90 ? -0.190 0.897 12.276 1.00 95.38 90 SER A N 1
ATOM 700 C CA . SER A 1 90 ? 0.696 -0.151 11.772 1.00 95.38 90 SER A CA 1
ATOM 701 C C . SER A 1 90 ? 1.485 0.305 10.550 1.00 95.38 90 SER A C 1
ATOM 703 O O . SER A 1 90 ? 1.051 1.195 9.826 1.00 95.38 90 SER A O 1
ATOM 705 N N . SER A 1 91 ? 2.594 -0.378 10.281 1.00 97.25 91 SER A N 1
ATOM 706 C CA . SER A 1 91 ? 3.381 -0.221 9.057 1.00 97.25 91 SER A CA 1
ATOM 707 C C . SER A 1 91 ? 3.716 -1.597 8.489 1.00 97.25 91 SER A C 1
ATOM 709 O O . SER A 1 91 ? 3.945 -2.551 9.246 1.00 97.25 91 SER A O 1
ATOM 711 N N . GLY A 1 92 ? 3.766 -1.699 7.165 1.00 97.31 92 GLY A N 1
ATOM 712 C CA . GLY A 1 92 ? 4.034 -2.936 6.446 1.00 97.31 92 GLY A CA 1
ATOM 713 C C . GLY A 1 92 ? 4.892 -2.715 5.205 1.00 97.31 92 GLY A C 1
ATOM 714 O O . GLY A 1 92 ? 5.064 -1.597 4.722 1.00 97.31 92 GLY A O 1
ATOM 715 N N . SER A 1 93 ? 5.462 -3.809 4.697 1.00 97.75 93 SER A N 1
ATOM 716 C CA . SER A 1 93 ? 6.204 -3.810 3.437 1.00 97.75 93 SER A CA 1
ATOM 717 C C . SER A 1 93 ? 5.931 -5.101 2.671 1.00 97.75 93 SER A C 1
ATOM 719 O O . 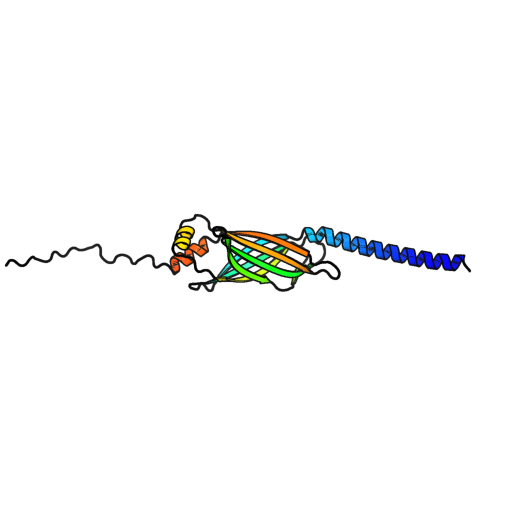SER A 1 93 ? 6.061 -6.198 3.222 1.00 97.75 93 SER A O 1
ATOM 721 N N . ILE A 1 94 ? 5.539 -4.973 1.405 1.00 97.06 94 ILE A N 1
ATOM 722 C CA . ILE A 1 94 ? 5.384 -6.094 0.474 1.00 97.06 94 ILE A CA 1
ATOM 723 C C . ILE A 1 94 ? 6.704 -6.248 -0.288 1.00 97.06 94 ILE A C 1
ATOM 725 O O . ILE A 1 94 ? 7.178 -5.263 -0.858 1.00 97.06 94 ILE A O 1
ATOM 729 N N . PRO A 1 95 ? 7.317 -7.447 -0.314 1.00 97.06 95 PRO A N 1
ATOM 730 C CA . PRO A 1 95 ? 8.600 -7.673 -0.976 1.00 97.06 95 PRO A CA 1
ATOM 731 C C . PRO A 1 95 ? 8.484 -7.604 -2.504 1.00 97.06 95 PRO A C 1
ATOM 733 O O . PRO A 1 95 ? 7.401 -7.458 -3.056 1.00 97.06 95 PRO A O 1
ATOM 736 N N . SER A 1 96 ? 9.613 -7.747 -3.196 1.00 96.38 96 SER A N 1
ATOM 737 C CA . SER A 1 96 ? 9.698 -7.588 -4.649 1.00 96.38 96 SER A CA 1
ATOM 738 C C . SER A 1 96 ? 8.779 -8.522 -5.435 1.00 96.38 96 SER A C 1
ATOM 740 O O . SER A 1 96 ? 8.755 -9.729 -5.181 1.00 96.38 96 SER A O 1
ATOM 742 N N . PHE A 1 97 ? 8.135 -7.985 -6.467 1.00 96.00 97 PHE A N 1
ATOM 743 C CA . PHE A 1 97 ? 7.312 -8.729 -7.418 1.00 96.00 97 PHE A CA 1
ATOM 744 C C . PHE A 1 97 ? 7.375 -8.092 -8.813 1.00 96.00 97 PHE A C 1
ATOM 746 O O . PHE A 1 97 ? 7.966 -7.032 -9.014 1.00 96.00 97 PHE A O 1
ATOM 753 N N . ILE A 1 98 ? 6.792 -8.760 -9.807 1.00 95.00 98 ILE A N 1
ATOM 754 C CA . ILE A 1 98 ? 6.654 -8.218 -11.161 1.00 95.00 98 ILE A CA 1
ATOM 755 C C . ILE A 1 98 ? 5.213 -7.753 -11.325 1.00 95.00 98 ILE A C 1
ATOM 757 O O . ILE A 1 98 ? 4.286 -8.546 -11.181 1.00 95.00 98 ILE A O 1
ATOM 761 N N . LEU A 1 99 ? 5.038 -6.469 -11.614 1.00 94.75 99 LEU A N 1
ATOM 762 C CA . LEU A 1 99 ? 3.745 -5.892 -11.935 1.00 94.75 99 LEU A CA 1
ATOM 763 C C . LEU A 1 99 ? 3.460 -6.138 -13.420 1.00 94.75 99 LEU A C 1
ATOM 765 O O . LEU A 1 99 ? 4.108 -5.548 -14.292 1.00 94.75 99 LEU A O 1
ATOM 769 N N . GLU A 1 100 ? 2.531 -7.045 -13.706 1.00 95.56 100 GLU A N 1
ATOM 770 C CA . GLU A 1 100 ? 2.148 -7.388 -15.077 1.00 95.56 100 GLU A CA 1
ATOM 771 C C . GLU A 1 100 ? 1.426 -6.228 -15.768 1.00 95.56 100 GLU A C 1
ATOM 773 O O . GLU A 1 100 ? 1.075 -5.236 -15.141 1.00 95.56 100 GLU A O 1
ATOM 778 N N . VAL A 1 101 ? 1.254 -6.312 -17.087 1.00 94.50 101 VAL A N 1
ATOM 779 C CA . VAL A 1 101 ? 0.525 -5.294 -17.862 1.00 94.50 101 VAL A CA 1
ATOM 780 C C . VAL A 1 101 ? -0.963 -5.301 -17.482 1.00 94.50 101 VAL A C 1
ATOM 782 O O . VAL A 1 101 ? -1.602 -6.351 -17.555 1.00 94.50 101 VAL A O 1
ATOM 785 N N . GLY A 1 102 ? -1.526 -4.130 -17.164 1.00 94.69 102 GLY A N 1
ATOM 786 C CA . GLY A 1 102 ? -2.912 -3.958 -16.710 1.00 94.69 102 GLY A CA 1
ATOM 787 C C . GLY A 1 102 ? -3.067 -3.938 -15.184 1.00 94.69 102 GLY A C 1
ATOM 788 O O . GLY A 1 102 ? -2.128 -3.605 -14.465 1.00 94.69 102 GLY A O 1
ATOM 789 N N . GLU A 1 103 ? -4.261 -4.276 -14.689 1.00 95.94 103 GLU A N 1
ATOM 790 C CA . GLU A 1 103 ? -4.562 -4.339 -13.250 1.00 95.94 103 GLU A CA 1
ATOM 791 C C . GLU A 1 103 ? -3.988 -5.625 -12.633 1.00 95.94 103 GLU A C 1
ATOM 793 O O . GLU A 1 103 ? -4.227 -6.728 -13.128 1.00 95.94 103 GLU A O 1
ATOM 798 N N . SER A 1 104 ? -3.236 -5.483 -11.541 1.00 96.31 104 SER A N 1
ATOM 799 C CA . SER A 1 104 ? -2.715 -6.588 -10.733 1.00 96.31 104 SER A CA 1
ATOM 800 C C . SER A 1 104 ? -3.263 -6.516 -9.310 1.00 96.31 104 SER A C 1
ATOM 802 O O . SER A 1 104 ? -3.266 -5.451 -8.696 1.00 96.31 104 SER A O 1
ATOM 804 N N . GLN A 1 105 ? -3.675 -7.667 -8.779 1.00 97.25 105 GLN A N 1
ATOM 805 C CA . GLN A 1 105 ? -4.147 -7.828 -7.404 1.00 97.25 105 GLN A CA 1
ATOM 806 C C . GLN A 1 105 ? -2.987 -8.294 -6.518 1.00 97.25 105 GLN A C 1
ATOM 808 O O . GLN A 1 105 ? -2.458 -9.392 -6.715 1.00 97.25 105 GLN A O 1
ATOM 813 N N . ILE A 1 106 ? -2.589 -7.466 -5.553 1.00 97.38 106 ILE A N 1
ATOM 814 C CA . ILE A 1 106 ? -1.475 -7.739 -4.643 1.00 97.38 106 ILE A CA 1
ATOM 815 C C . ILE A 1 106 ? -2.029 -7.949 -3.226 1.00 97.38 106 ILE A C 1
ATOM 817 O O . ILE A 1 106 ? -2.406 -6.973 -2.573 1.00 97.38 106 ILE A O 1
ATOM 821 N N . PRO A 1 107 ? -2.094 -9.200 -2.735 1.00 97.19 107 PRO A N 1
ATOM 822 C CA . PRO A 1 107 ? -2.631 -9.479 -1.413 1.00 97.19 107 PRO A CA 1
ATOM 823 C C . PRO A 1 107 ? -1.685 -8.983 -0.319 1.00 97.19 107 PRO A C 1
ATOM 825 O O . PRO A 1 107 ? -0.463 -9.108 -0.436 1.00 97.19 107 PRO A O 1
ATOM 828 N N . PHE A 1 108 ? -2.256 -8.484 0.774 1.00 96.38 108 PHE A N 1
ATOM 829 C CA . PHE A 1 108 ? -1.516 -8.167 1.989 1.00 96.38 108 PHE A CA 1
ATOM 830 C C . PHE A 1 108 ? -2.255 -8.652 3.238 1.00 96.38 108 PHE A C 1
ATOM 832 O O . PHE A 1 108 ? -3.480 -8.777 3.258 1.00 96.38 108 PHE A O 1
ATOM 839 N N . GLU A 1 109 ? -1.474 -8.914 4.280 1.00 96.50 109 GLU A N 1
ATOM 840 C CA . GLU A 1 109 ? -1.942 -9.260 5.617 1.00 96.50 109 GLU A CA 1
ATOM 841 C C . GLU A 1 109 ? -1.115 -8.450 6.615 1.00 96.50 109 GLU A C 1
ATOM 843 O O . GLU A 1 109 ? 0.116 -8.545 6.620 1.00 96.50 109 GLU A O 1
ATOM 848 N N . GLN A 1 110 ? -1.775 -7.633 7.436 1.00 95.88 110 GLN A N 1
ATOM 849 C CA . GLN A 1 110 ? -1.102 -6.736 8.368 1.00 95.88 110 GLN A CA 1
ATOM 850 C C . GLN A 1 110 ? -1.723 -6.808 9.755 1.00 95.88 110 GLN A C 1
ATOM 852 O O . GLN A 1 110 ? -2.918 -6.583 9.947 1.00 95.88 110 GLN A O 1
ATOM 857 N N . LYS A 1 111 ? -0.872 -7.042 10.756 1.00 94.62 111 LYS A N 1
ATOM 858 C C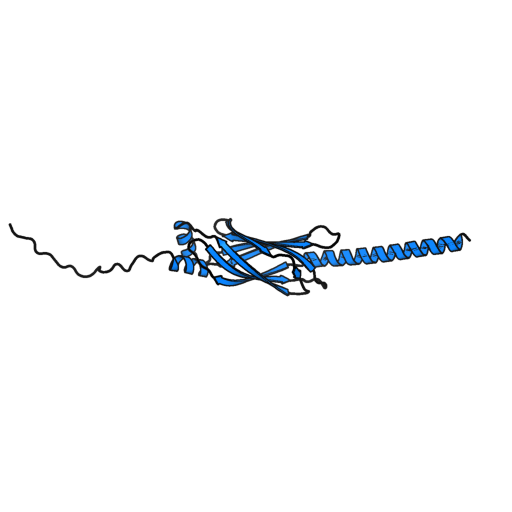A . LYS A 1 111 ? -1.271 -6.952 12.156 1.00 94.62 111 LYS A CA 1
ATOM 859 C C . LYS A 1 111 ? -1.268 -5.495 12.606 1.00 94.62 111 LYS A C 1
ATOM 861 O O . LYS A 1 111 ? -0.219 -4.852 12.679 1.00 94.62 111 LYS A O 1
ATOM 866 N N . VAL A 1 112 ? -2.438 -4.982 12.938 1.00 90.75 112 VAL A N 1
ATOM 867 C CA . VAL A 1 112 ? -2.654 -3.632 13.450 1.00 90.75 112 VAL A CA 1
ATOM 868 C C . VAL A 1 112 ? -2.646 -3.682 14.968 1.00 90.75 112 VAL A C 1
ATOM 870 O O . VAL A 1 112 ? -3.385 -4.463 15.564 1.00 90.75 112 VAL A O 1
ATOM 873 N N . ARG A 1 113 ? -1.782 -2.888 15.608 1.00 88.38 113 ARG A N 1
ATOM 874 C CA . ARG A 1 113 ? -1.792 -2.748 17.067 1.00 88.38 113 ARG A CA 1
ATOM 875 C C . ARG A 1 113 ? -2.700 -1.585 17.414 1.00 88.38 113 ARG A C 1
ATOM 877 O O . ARG A 1 113 ? -2.455 -0.467 16.987 1.00 88.38 113 ARG A O 1
ATOM 884 N N . TRP A 1 114 ? -3.738 -1.857 18.187 1.00 82.31 114 TRP A N 1
ATOM 885 C CA . TRP A 1 114 ? -4.732 -0.863 18.542 1.00 82.31 114 TRP A CA 1
ATOM 886 C C . TRP A 1 114 ? -5.130 -1.022 20.001 1.00 82.31 114 TRP A C 1
ATOM 888 O O . TRP A 1 114 ? -5.726 -2.020 20.400 1.00 82.31 114 TRP A O 1
ATOM 898 N N . VAL A 1 115 ? -4.770 -0.020 20.800 1.00 81.88 115 VAL A N 1
ATOM 899 C CA . VAL A 1 115 ? -5.134 0.084 22.215 1.00 81.88 115 VAL A CA 1
ATOM 900 C C . VAL A 1 115 ? -5.801 1.446 22.408 1.00 81.88 115 VAL A C 1
ATOM 902 O O . VAL A 1 115 ? -5.161 2.375 22.905 1.00 81.88 115 VAL A O 1
ATOM 905 N N . PRO A 1 116 ? -7.059 1.613 21.961 1.00 79.12 116 PRO A N 1
ATOM 906 C CA . PRO A 1 116 ? -7.732 2.893 22.093 1.00 79.12 116 PRO A CA 1
ATOM 907 C C . PRO A 1 116 ? -7.916 3.227 23.573 1.00 79.12 116 PRO A C 1
ATOM 909 O O . PRO A 1 116 ? -8.195 2.358 24.406 1.00 79.12 116 PRO A O 1
ATOM 912 N N . THR A 1 117 ? -7.814 4.509 23.911 1.00 82.50 117 THR A N 1
ATOM 913 C CA . THR A 1 117 ? -8.302 4.978 25.209 1.00 82.50 117 THR A CA 1
ATOM 914 C C . THR A 1 117 ? -9.817 4.768 25.277 1.00 82.50 117 THR A C 1
ATOM 916 O O . THR A 1 117 ? -10.499 4.759 24.254 1.00 82.50 117 THR A O 1
ATOM 919 N N . ALA A 1 118 ? -10.378 4.608 26.479 1.00 79.50 118 ALA A N 1
ATOM 920 C CA . ALA A 1 118 ? -11.829 4.449 26.632 1.00 79.50 118 ALA A CA 1
ATOM 921 C C . ALA A 1 118 ? -12.612 5.639 26.039 1.00 79.50 118 ALA A C 1
ATOM 923 O O . ALA A 1 118 ? -13.691 5.454 25.484 1.00 79.50 118 ALA A O 1
ATOM 924 N N . GLU A 1 119 ? -12.045 6.844 26.128 1.00 83.94 119 GLU A N 1
ATOM 925 C CA . GLU A 1 119 ? -12.597 8.062 25.530 1.00 83.94 119 GLU A CA 1
ATOM 926 C C . GLU A 1 119 ? -12.598 7.992 23.999 1.00 83.94 119 GLU A C 1
ATOM 928 O O . GLU A 1 119 ? -13.648 8.192 23.394 1.00 83.94 119 GLU A O 1
ATOM 933 N N . LEU A 1 120 ? -11.472 7.607 23.383 1.00 84.94 120 LEU A N 1
ATOM 934 C CA . LEU A 1 120 ? -11.378 7.427 21.933 1.00 84.94 120 LEU A CA 1
ATOM 935 C C . LEU A 1 120 ? -12.322 6.320 21.450 1.00 84.94 120 LEU A C 1
ATOM 937 O O . LEU A 1 120 ? -13.039 6.503 20.476 1.00 84.94 120 LEU A O 1
ATOM 941 N N . ALA A 1 121 ? -12.387 5.191 22.158 1.00 82.94 121 ALA A N 1
ATOM 942 C CA . ALA A 1 121 ? -13.294 4.099 21.815 1.00 82.94 121 ALA A CA 1
ATOM 943 C C . ALA A 1 121 ? -14.766 4.545 21.836 1.00 82.94 121 ALA A C 1
ATOM 945 O O . ALA A 1 121 ? -15.522 4.200 20.930 1.00 82.94 121 ALA A O 1
ATOM 946 N N . LEU A 1 122 ? -15.175 5.333 22.838 1.00 83.44 122 LEU A N 1
ATOM 947 C CA . LEU A 1 122 ? -16.527 5.891 22.919 1.00 83.44 122 LEU A CA 1
ATOM 948 C C . LEU A 1 122 ? -16.789 6.914 21.812 1.00 83.44 122 LEU A C 1
ATOM 950 O O . LEU A 1 122 ? -17.841 6.855 21.177 1.00 83.44 122 LEU A O 1
ATOM 954 N N . GLN A 1 123 ? -15.837 7.812 21.557 1.00 88.25 123 GLN A N 1
ATOM 955 C CA . GLN A 1 123 ? -15.939 8.794 20.483 1.00 88.25 123 GLN A CA 1
ATOM 956 C C . GLN A 1 123 ? -16.134 8.091 19.134 1.00 88.25 123 GLN A C 1
ATOM 958 O O . GLN A 1 123 ? -17.174 8.262 18.495 1.00 88.25 123 GLN A O 1
ATOM 963 N N . LEU A 1 124 ? -15.205 7.204 18.767 1.00 88.19 124 LEU A N 1
ATOM 964 C CA . LEU A 1 124 ? -15.253 6.449 17.517 1.00 88.19 124 LEU A CA 1
ATOM 965 C C . LEU A 1 124 ? -16.492 5.551 17.434 1.00 88.19 124 LEU A C 1
ATOM 967 O O . LEU A 1 124 ? -17.002 5.316 16.344 1.00 88.19 124 LEU A O 1
ATOM 971 N N . ALA A 1 125 ? -17.032 5.059 18.556 1.00 85.88 125 ALA A N 1
ATOM 972 C CA . ALA A 1 125 ? -18.284 4.300 18.571 1.00 85.88 125 ALA A CA 1
ATOM 973 C C . ALA A 1 125 ? -19.509 5.162 18.224 1.00 85.88 125 ALA A C 1
ATOM 975 O O . ALA A 1 125 ? -20.441 4.650 17.596 1.00 85.88 125 ALA A O 1
ATOM 976 N N . THR A 1 126 ? -19.500 6.451 18.568 1.00 88.88 126 THR A N 1
ATOM 977 C CA . THR A 1 126 ? -20.611 7.380 18.295 1.00 88.88 126 THR A CA 1
ATOM 978 C C . THR A 1 126 ? -20.591 8.007 16.904 1.00 88.88 126 THR A C 1
ATOM 980 O O . THR A 1 126 ? -21.645 8.423 16.428 1.00 88.88 126 THR A O 1
ATOM 983 N N . GLU A 1 127 ? -19.438 8.050 16.237 1.00 91.81 127 GLU A N 1
ATOM 984 C CA . GLU A 1 127 ? -19.319 8.642 14.898 1.00 91.81 127 GLU A CA 1
ATOM 985 C C . GLU A 1 127 ? -20.056 7.813 13.831 1.00 91.81 127 GLU A C 1
ATOM 987 O O . GLU A 1 127 ? -20.227 6.605 13.978 1.00 91.81 127 GLU A O 1
ATOM 992 N N . GLU A 1 128 ? -20.550 8.433 12.760 1.00 92.38 128 GLU A N 1
ATOM 993 C CA . GLU A 1 128 ? -21.245 7.687 11.694 1.00 92.38 128 GLU A CA 1
ATOM 994 C C . GLU A 1 128 ? -20.259 6.874 10.845 1.00 92.38 128 GLU A C 1
ATOM 996 O O . GLU A 1 128 ? -20.534 5.719 10.525 1.00 92.38 128 GLU A O 1
ATOM 1001 N N . HIS A 1 129 ? -19.084 7.451 10.597 1.00 92.50 129 HIS A N 1
ATOM 1002 C CA . HIS A 1 129 ? -17.974 6.882 9.842 1.00 92.50 129 HIS A CA 1
ATOM 1003 C C . HIS A 1 129 ? -16.696 7.012 10.663 1.00 92.50 129 HIS A C 1
ATOM 1005 O O . HIS A 1 129 ? -16.562 7.983 11.403 1.00 92.50 129 HIS A O 1
ATOM 1011 N N . VAL A 1 130 ? -15.776 6.058 10.531 1.00 90.56 130 VAL A N 1
ATOM 1012 C CA . VAL A 1 130 ? -14.437 6.146 11.133 1.00 90.56 130 VAL A CA 1
ATOM 1013 C C . VAL A 1 130 ? -13.448 5.782 10.050 1.00 90.56 130 VAL A C 1
ATOM 1015 O O . VAL A 1 130 ? -13.492 4.659 9.552 1.00 90.56 130 VAL A O 1
ATOM 1018 N N . TYR A 1 131 ? -12.573 6.705 9.669 1.00 93.19 131 TYR A N 1
ATOM 1019 C CA . TYR A 1 131 ? -11.707 6.496 8.514 1.00 93.19 131 TYR A CA 1
ATOM 1020 C C . TYR A 1 131 ? -10.285 6.137 8.946 1.00 93.19 131 TYR A C 1
ATOM 1022 O O . TYR A 1 131 ? -9.668 6.803 9.774 1.00 93.19 131 TYR A O 1
ATOM 1030 N N . ALA A 1 132 ? -9.728 5.107 8.322 1.00 92.88 132 ALA A N 1
ATOM 1031 C CA . ALA A 1 132 ? -8.295 4.868 8.302 1.00 92.88 132 ALA A CA 1
ATOM 1032 C C . ALA A 1 132 ? -7.729 5.326 6.956 1.00 92.88 132 ALA A C 1
ATOM 1034 O O . ALA A 1 132 ? -8.331 5.092 5.911 1.00 92.88 132 ALA A O 1
ATOM 1035 N N . VAL A 1 133 ? -6.566 5.962 6.978 1.00 95.31 133 VAL A N 1
ATOM 1036 C CA . VAL A 1 133 ? -5.799 6.312 5.784 1.00 95.31 133 VAL A CA 1
ATOM 1037 C C . VAL A 1 133 ? -4.703 5.272 5.612 1.00 95.31 133 VAL A C 1
ATOM 1039 O O . VAL A 1 133 ? -3.906 5.052 6.522 1.00 95.31 133 VAL A O 1
ATOM 1042 N N . VAL A 1 134 ? -4.663 4.622 4.454 1.00 95.69 134 VAL A N 1
ATOM 1043 C CA . VAL A 1 134 ? -3.547 3.768 4.054 1.00 95.69 134 VAL A CA 1
ATOM 1044 C C . VAL A 1 134 ? -2.695 4.549 3.072 1.00 95.69 134 VAL A C 1
ATOM 1046 O O . VAL A 1 134 ? -3.082 4.748 1.921 1.00 95.69 134 VAL A O 1
ATOM 1049 N N . GLU A 1 135 ? -1.535 5.001 3.529 1.00 96.62 135 GLU A N 1
ATOM 1050 C CA . GLU A 1 135 ? -0.589 5.751 2.707 1.00 96.62 135 GLU A CA 1
ATOM 1051 C C . GLU A 1 135 ? 0.726 5.008 2.555 1.00 96.62 135 GLU A C 1
ATOM 1053 O O . GLU A 1 135 ? 1.106 4.185 3.383 1.00 96.62 135 GLU A O 1
ATOM 1058 N N . GLY A 1 136 ? 1.427 5.261 1.460 1.00 96.88 136 GLY A N 1
ATOM 1059 C CA . GLY A 1 136 ? 2.644 4.529 1.180 1.00 96.88 136 GLY A CA 1
ATOM 1060 C C . GLY A 1 136 ? 3.284 4.907 -0.135 1.00 96.88 136 GLY A C 1
ATOM 1061 O O . GLY A 1 136 ? 2.953 5.915 -0.763 1.00 96.88 136 GLY A O 1
ATOM 1062 N N . LYS A 1 137 ? 4.232 4.076 -0.556 1.00 96.81 137 LYS A N 1
ATOM 1063 C CA . LYS A 1 137 ? 4.909 4.214 -1.839 1.00 96.81 137 LYS A CA 1
ATOM 1064 C C . LYS A 1 137 ? 5.239 2.869 -2.463 1.00 96.81 137 LYS A C 1
ATOM 1066 O O . LYS A 1 137 ? 5.713 1.946 -1.802 1.00 96.81 137 LYS A O 1
ATOM 1071 N N . ILE A 1 138 ? 5.042 2.787 -3.774 1.00 96.00 138 ILE A N 1
ATOM 1072 C CA . ILE A 1 138 ? 5.523 1.684 -4.604 1.00 96.00 138 ILE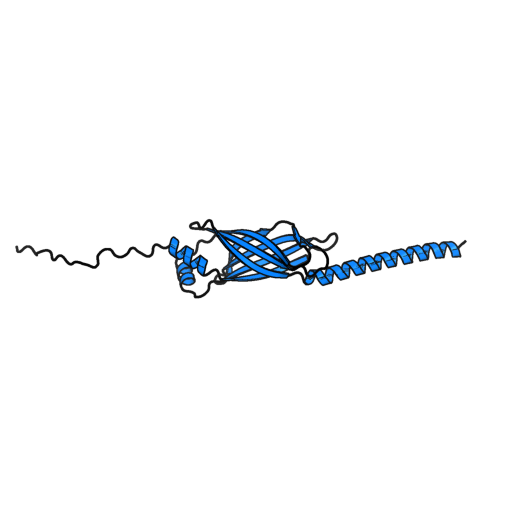 A CA 1
ATOM 1073 C C . ILE A 1 138 ? 6.932 2.049 -5.075 1.00 96.00 138 ILE A C 1
ATOM 1075 O O . ILE A 1 138 ? 7.130 3.075 -5.728 1.00 96.00 138 ILE A O 1
ATOM 1079 N N . ILE A 1 139 ? 7.916 1.219 -4.737 1.00 95.38 139 ILE A N 1
ATOM 1080 C CA . ILE A 1 139 ? 9.320 1.419 -5.096 1.00 95.38 139 ILE A CA 1
ATOM 1081 C C . ILE A 1 139 ? 9.636 0.551 -6.310 1.00 95.38 139 ILE A C 1
ATOM 1083 O O . ILE A 1 139 ? 9.619 -0.678 -6.235 1.00 95.38 139 ILE A O 1
ATOM 1087 N N . ILE A 1 140 ? 9.954 1.186 -7.431 1.00 93.06 140 ILE A N 1
ATOM 1088 C CA . ILE A 1 140 ? 10.295 0.531 -8.694 1.00 93.06 140 ILE A CA 1
ATOM 1089 C C . ILE A 1 140 ? 11.810 0.606 -8.904 1.00 93.06 140 ILE A C 1
ATOM 1091 O O . ILE A 1 140 ? 12.400 1.688 -8.868 1.00 93.06 140 ILE A O 1
ATOM 1095 N N . ASP A 1 141 ? 12.435 -0.547 -9.160 1.00 86.19 141 ASP A N 1
ATOM 1096 C CA . ASP A 1 141 ? 13.872 -0.651 -9.434 1.00 86.19 141 ASP A CA 1
ATOM 1097 C C . ASP A 1 141 ? 14.103 -1.023 -10.900 1.00 86.19 141 ASP A C 1
ATOM 1099 O O . ASP A 1 141 ? 13.872 -2.157 -11.329 1.00 86.19 141 ASP A O 1
ATOM 1103 N N . LEU A 1 142 ? 14.544 -0.046 -11.690 1.00 83.44 142 LEU A N 1
ATOM 1104 C CA . LEU A 1 142 ? 14.853 -0.245 -13.097 1.00 83.44 142 LEU A CA 1
ATOM 1105 C C . LEU A 1 142 ? 16.367 -0.334 -13.291 1.00 83.44 142 LEU A C 1
ATOM 1107 O O . LEU A 1 142 ? 17.099 0.570 -12.881 1.00 83.44 142 LEU A O 1
ATOM 1111 N N . PRO A 1 143 ? 16.867 -1.363 -14.000 1.00 78.12 143 PRO A N 1
ATOM 1112 C CA . PRO A 1 143 ? 18.293 -1.505 -14.243 1.00 78.12 143 PRO A CA 1
ATOM 1113 C C . PRO A 1 143 ? 18.893 -0.240 -14.870 1.00 78.12 143 PRO A C 1
ATOM 1115 O O . PRO A 1 143 ? 18.534 0.136 -15.986 1.00 78.12 143 PRO A O 1
ATOM 1118 N N . LYS A 1 144 ? 19.885 0.350 -14.186 1.00 75.69 144 LYS A N 1
ATOM 1119 C CA . LYS A 1 144 ? 20.645 1.547 -14.610 1.00 75.69 144 LYS A CA 1
ATOM 1120 C C . LYS A 1 144 ? 19.877 2.875 -14.551 1.00 75.69 144 LYS A C 1
ATOM 1122 O O . LYS A 1 144 ? 20.372 3.861 -15.098 1.00 75.69 144 LYS A O 1
ATOM 1127 N N . LEU A 1 145 ? 18.713 2.909 -13.912 1.00 73.88 145 LEU A N 1
ATOM 1128 C CA . LEU A 1 145 ? 17.976 4.138 -13.624 1.00 73.88 145 LEU A CA 1
ATOM 1129 C C . LEU A 1 145 ? 17.916 4.360 -12.108 1.00 73.88 145 LEU A C 1
ATOM 1131 O O . LEU A 1 145 ? 18.186 3.450 -11.327 1.00 73.88 145 LEU A O 1
ATOM 1135 N N . GLU A 1 146 ? 17.624 5.593 -11.699 1.00 78.69 146 GLU A N 1
ATOM 1136 C CA . GLU A 1 146 ? 17.347 5.898 -10.295 1.00 78.69 146 GLU A CA 1
ATOM 1137 C C . GLU A 1 146 ? 16.050 5.205 -9.855 1.00 78.69 146 GLU A C 1
ATOM 1139 O O . GLU A 1 146 ? 15.142 4.996 -10.663 1.00 78.69 146 GLU A O 1
ATOM 1144 N N . SER A 1 147 ? 15.986 4.832 -8.573 1.00 85.06 147 SER A N 1
ATOM 1145 C CA . SER A 1 147 ? 14.785 4.254 -7.966 1.00 85.06 147 SER A CA 1
ATOM 1146 C C . SER A 1 147 ? 13.619 5.218 -8.140 1.00 85.06 147 SER A C 1
ATOM 1148 O O . SER A 1 147 ? 13.733 6.391 -7.783 1.00 85.06 147 SER A O 1
ATOM 1150 N N . TYR A 1 148 ? 12.506 4.725 -8.673 1.00 89.75 148 TYR A N 1
ATOM 1151 C CA . TYR A 1 148 ? 11.305 5.526 -8.864 1.00 89.75 148 TYR A CA 1
ATOM 1152 C C . TYR A 1 148 ? 10.308 5.211 -7.750 1.00 89.75 148 TYR A C 1
ATOM 1154 O O . TYR A 1 148 ? 10.031 4.042 -7.483 1.00 89.75 148 TYR A O 1
ATOM 1162 N N . GLU A 1 149 ? 9.810 6.245 -7.078 1.00 93.00 149 GLU A N 1
ATOM 1163 C CA . GLU A 1 149 ? 8.842 6.119 -5.988 1.00 93.00 149 GLU A CA 1
ATOM 1164 C C . GLU A 1 149 ? 7.489 6.668 -6.444 1.00 93.00 149 GLU A C 1
ATOM 1166 O O . GLU A 1 149 ? 7.395 7.811 -6.896 1.00 93.00 149 GLU A O 1
ATOM 1171 N N . LEU A 1 150 ? 6.448 5.848 -6.324 1.00 92.31 150 LEU A N 1
ATOM 1172 C CA . LEU A 1 150 ? 5.065 6.204 -6.632 1.00 92.31 150 LEU A CA 1
ATOM 1173 C C . LEU A 1 150 ? 4.269 6.284 -5.327 1.00 92.31 150 LEU A C 1
ATOM 1175 O O . LEU A 1 150 ? 3.909 5.230 -4.794 1.00 92.31 150 LEU A O 1
ATOM 1179 N N . PRO A 1 151 ? 4.029 7.488 -4.782 1.00 95.12 151 PRO A N 1
ATOM 1180 C CA . PRO A 1 151 ? 3.250 7.636 -3.563 1.00 95.12 151 PRO A CA 1
ATOM 1181 C C . PRO A 1 151 ? 1.766 7.348 -3.821 1.00 95.12 151 PRO A C 1
ATOM 1183 O O . PRO A 1 151 ? 1.248 7.652 -4.896 1.00 95.12 151 PRO A O 1
ATOM 1186 N N . PHE A 1 152 ? 1.081 6.806 -2.820 1.00 94.56 152 PHE A N 1
ATOM 1187 C CA . PHE A 1 152 ? -0.368 6.617 -2.818 1.00 94.56 152 PHE A CA 1
ATOM 1188 C C . PHE A 1 152 ? -0.946 6.909 -1.430 1.00 94.56 152 PHE A C 1
ATOM 1190 O O . PHE A 1 152 ? -0.230 6.868 -0.429 1.00 94.56 152 PHE A O 1
ATOM 1197 N N . SER A 1 153 ? -2.240 7.216 -1.385 1.00 95.75 153 SER A N 1
ATOM 1198 C CA . SER A 1 153 ? -3.001 7.446 -0.158 1.00 95.75 153 SER A CA 1
ATOM 1199 C C . SER A 1 153 ? -4.465 7.133 -0.439 1.00 95.75 153 SER A C 1
ATOM 1201 O O . SER A 1 153 ? -5.042 7.709 -1.359 1.00 95.75 153 SER A O 1
ATOM 1203 N N . GLU A 1 154 ? -5.034 6.200 0.317 1.00 94.94 154 GLU A N 1
ATOM 1204 C CA . GLU A 1 154 ? -6.425 5.763 0.188 1.00 94.94 154 GLU A CA 1
ATOM 1205 C C . GLU A 1 154 ? -7.125 5.816 1.542 1.00 94.94 154 GLU A C 1
ATOM 1207 O O . GLU A 1 154 ? -6.555 5.432 2.564 1.00 94.94 154 GLU A O 1
ATOM 1212 N N . GLU A 1 155 ? -8.375 6.274 1.554 1.00 94.44 155 GLU A N 1
ATOM 1213 C CA . GLU A 1 155 ? -9.199 6.324 2.762 1.00 94.44 155 GLU A CA 1
ATOM 1214 C C . GLU A 1 155 ? -10.153 5.132 2.805 1.00 94.44 155 GLU A C 1
ATOM 1216 O O . GLU A 1 155 ? -10.862 4.849 1.840 1.00 94.44 155 GLU A O 1
ATOM 1221 N N . VAL A 1 156 ? -10.215 4.456 3.950 1.00 91.06 156 VAL A N 1
ATOM 1222 C CA . VAL A 1 156 ? -11.063 3.285 4.158 1.00 91.06 156 VAL A CA 1
ATOM 1223 C C . VAL A 1 156 ? -11.917 3.478 5.401 1.00 91.06 156 VAL A C 1
ATOM 1225 O O . VAL A 1 156 ? -11.400 3.764 6.479 1.00 91.06 156 VAL A O 1
ATOM 1228 N N . ASP A 1 157 ? -13.229 3.300 5.263 1.00 90.56 157 ASP A N 1
ATOM 1229 C CA . ASP A 1 157 ? -14.141 3.314 6.406 1.00 90.56 157 ASP A CA 1
ATOM 1230 C C . ASP A 1 157 ? -14.010 2.003 7.196 1.00 90.56 157 ASP A C 1
ATOM 1232 O O . ASP A 1 157 ? -14.295 0.913 6.695 1.00 90.56 157 ASP A O 1
ATOM 1236 N N . ILE A 1 158 ? -13.562 2.118 8.444 1.00 88.31 158 ILE A N 1
ATOM 1237 C CA . ILE A 1 158 ? -13.367 1.012 9.381 1.00 88.31 158 ILE A CA 1
ATOM 1238 C C . ILE A 1 158 ? -14.434 0.979 10.485 1.00 88.31 158 ILE A C 1
ATOM 1240 O O . ILE A 1 158 ? -14.282 0.262 11.481 1.00 88.31 158 ILE A O 1
ATOM 1244 N N . LYS A 1 159 ? -15.528 1.736 10.334 1.00 89.62 159 LYS A N 1
ATOM 1245 C CA . LYS A 1 159 ? -16.568 1.892 11.358 1.00 89.62 159 LYS A CA 1
ATOM 1246 C C . LYS A 1 159 ? -17.120 0.573 11.887 1.00 89.62 159 LYS A C 1
ATOM 1248 O O . LYS A 1 159 ? -17.295 0.413 13.101 1.00 89.62 159 LYS A O 1
ATOM 1253 N N . ASP A 1 160 ? -17.434 -0.353 10.990 1.00 84.69 160 ASP A N 1
ATOM 1254 C CA . ASP A 1 160 ? -18.043 -1.631 11.359 1.00 84.69 160 ASP A CA 1
ATOM 1255 C C . ASP A 1 160 ? -17.105 -2.471 12.234 1.00 84.69 160 ASP A C 1
ATOM 1257 O O . ASP A 1 160 ? -17.551 -3.129 13.177 1.00 84.69 160 ASP A O 1
ATOM 1261 N N . TYR A 1 161 ? -15.796 -2.352 12.018 1.00 78.56 161 TYR A N 1
ATOM 1262 C CA . TYR A 1 161 ? -14.778 -3.045 12.802 1.00 78.56 161 TYR A CA 1
ATOM 1263 C C . TYR A 1 161 ? -14.582 -2.420 14.183 1.00 78.56 161 TYR A C 1
ATOM 1265 O O . TYR A 1 161 ? -14.498 -3.130 15.187 1.00 78.56 161 TYR A O 1
ATOM 1273 N N . VAL A 1 162 ? -14.604 -1.086 14.264 1.00 83.44 162 VAL A N 1
ATOM 1274 C CA . VAL A 1 162 ? -14.590 -0.370 15.548 1.00 83.44 162 VAL A CA 1
ATOM 1275 C C . VAL A 1 162 ? -15.796 -0.781 16.400 1.00 83.44 162 VAL A C 1
ATOM 1277 O O . VAL A 1 162 ? -15.646 -1.061 17.591 1.00 83.44 162 VAL A O 1
ATOM 1280 N N . LYS A 1 163 ? -16.992 -0.882 15.802 1.00 83.81 163 LYS A N 1
ATOM 1281 C CA . LYS A 1 163 ? -18.209 -1.340 16.498 1.00 83.81 163 LYS A CA 1
ATOM 1282 C C . LYS A 1 163 ? -18.074 -2.761 17.045 1.00 83.81 163 LYS A C 1
ATOM 1284 O O . LYS A 1 163 ? -18.475 -2.998 18.187 1.00 83.81 163 LYS A O 1
ATOM 1289 N N . GLN A 1 164 ? -17.527 -3.692 16.260 1.00 77.38 164 GLN A N 1
ATOM 1290 C CA . GLN A 1 164 ? -17.291 -5.070 16.708 1.00 77.38 164 GLN A CA 1
ATOM 1291 C C . GLN A 1 164 ? -16.338 -5.108 17.907 1.00 77.38 164 GLN A C 1
ATOM 1293 O O . GLN A 1 164 ? -16.670 -5.695 18.934 1.00 77.38 164 GLN A O 1
ATOM 1298 N N . PHE A 1 165 ? -15.214 -4.390 17.833 1.00 76.31 165 PHE A N 1
ATOM 1299 C CA . PHE A 1 165 ? -14.252 -4.321 18.934 1.00 76.31 165 PHE A CA 1
ATOM 1300 C C . PHE A 1 165 ? -14.869 -3.768 20.225 1.00 76.31 165 PHE A C 1
ATOM 1302 O O . PHE A 1 165 ? -14.680 -4.334 21.303 1.00 76.31 165 PHE A O 1
ATOM 1309 N N . VAL A 1 166 ? -15.641 -2.682 20.123 1.00 80.38 166 VAL A N 1
ATOM 1310 C CA . VAL A 1 166 ? -16.311 -2.060 21.273 1.00 80.38 166 VAL A CA 1
ATOM 1311 C C . VAL A 1 166 ? -17.340 -3.009 21.892 1.00 80.38 166 VAL A C 1
ATOM 1313 O O . VAL A 1 166 ? -17.380 -3.137 23.114 1.00 80.38 166 VAL A O 1
ATOM 1316 N N . THR A 1 167 ? -18.127 -3.705 21.067 1.00 79.88 167 THR A N 1
ATOM 1317 C CA . THR A 1 167 ? -19.170 -4.641 21.527 1.00 79.88 167 THR A CA 1
ATOM 1318 C C . THR A 1 167 ? -18.576 -5.862 22.231 1.00 79.88 167 THR A C 1
ATOM 1320 O O . THR A 1 167 ? -19.095 -6.289 23.260 1.00 79.88 167 THR A O 1
ATOM 1323 N N . ASP A 1 168 ? -17.465 -6.397 21.721 1.00 73.50 168 ASP A N 1
ATOM 1324 C CA . ASP A 1 168 ? -16.834 -7.601 22.269 1.00 73.50 168 ASP A CA 1
ATOM 1325 C C . ASP A 1 168 ? -16.018 -7.332 23.543 1.00 73.50 168 ASP A C 1
ATOM 1327 O O . ASP A 1 168 ? -15.804 -8.242 24.352 1.00 73.50 168 ASP A O 1
ATOM 1331 N N . LYS A 1 169 ? -15.511 -6.104 23.723 1.00 70.75 169 LYS A N 1
ATOM 1332 C CA . LYS A 1 169 ? -14.542 -5.777 24.785 1.00 70.75 169 LYS A CA 1
ATOM 1333 C C . LYS A 1 169 ? -15.072 -4.858 25.872 1.00 70.75 169 LYS A C 1
ATOM 1335 O O . LYS A 1 169 ? -14.599 -4.969 27.004 1.00 70.75 169 LYS A O 1
ATOM 1340 N N . LEU A 1 170 ? -16.024 -3.971 25.579 1.00 69.19 170 LEU A N 1
ATOM 1341 C CA . LEU A 1 170 ? -16.697 -3.205 26.622 1.00 69.19 170 LEU A CA 1
ATOM 1342 C C . LEU A 1 170 ? -17.899 -4.027 27.091 1.00 69.19 170 LEU A C 1
ATOM 1344 O O . LEU A 1 170 ? -18.874 -4.126 26.349 1.00 69.19 170 LEU A O 1
ATOM 1348 N N . PRO A 1 171 ? -17.874 -4.625 28.300 1.00 59.69 171 PRO A N 1
ATOM 1349 C CA . PRO A 1 171 ? -19.083 -5.201 28.858 1.00 59.69 171 PRO A CA 1
ATOM 1350 C C . PRO A 1 171 ? -20.104 -4.071 28.948 1.00 59.69 171 PRO A C 1
ATOM 1352 O O . PRO A 1 171 ? -19.972 -3.166 29.775 1.00 59.69 171 PRO A O 1
ATOM 1355 N N . VAL A 1 172 ? -21.110 -4.104 28.073 1.00 58.59 172 VAL A N 1
ATOM 1356 C CA . VAL A 1 172 ? -22.340 -3.348 28.280 1.00 58.59 172 VAL A CA 1
ATOM 1357 C C . VAL A 1 172 ? -22.798 -3.803 29.657 1.00 58.59 172 VAL A C 1
ATOM 1359 O O . VAL A 1 172 ? -23.016 -4.999 29.860 1.00 58.59 172 VAL A O 1
ATOM 1362 N N . GLY A 1 173 ? -22.732 -2.893 30.634 1.00 51.31 173 GLY A N 1
ATOM 1363 C CA . GLY A 1 173 ? -22.893 -3.232 32.044 1.00 51.31 173 GLY A CA 1
ATOM 1364 C C . GLY A 1 173 ? -24.101 -4.150 32.231 1.00 51.31 173 GLY A C 1
ATOM 1365 O O . GLY A 1 173 ? -25.083 -3.991 31.502 1.00 51.31 173 GLY A O 1
ATOM 1366 N N . PRO A 1 174 ? -24.015 -5.131 33.146 1.00 50.47 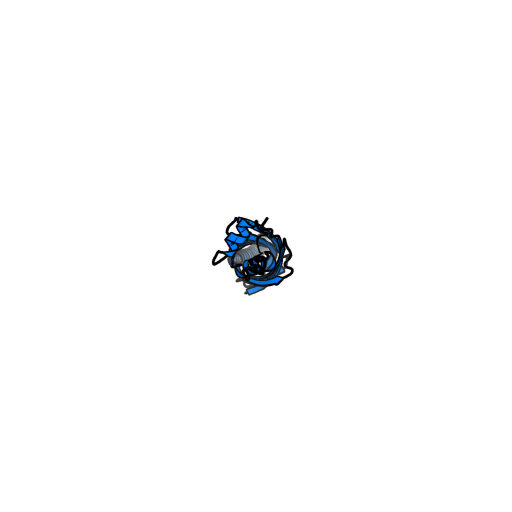174 PRO A N 1
ATOM 1367 C CA . PRO A 1 174 ? -25.029 -6.164 33.270 1.00 50.47 174 PRO A CA 1
ATOM 1368 C C . PRO A 1 174 ? -26.403 -5.512 33.358 1.00 50.47 174 PRO A C 1
ATOM 1370 O O . PRO A 1 174 ? -26.559 -4.523 34.084 1.00 50.47 174 PRO A O 1
ATOM 1373 N N . ASP A 1 175 ? -27.378 -6.085 32.643 1.00 52.06 175 ASP A N 1
ATOM 1374 C CA . ASP A 1 175 ? -28.788 -5.992 33.005 1.00 52.06 175 ASP A CA 1
ATOM 1375 C C . ASP A 1 175 ? -28.857 -5.889 34.521 1.00 52.06 175 ASP A C 1
ATOM 1377 O O . ASP A 1 175 ? -28.434 -6.825 35.198 1.00 52.06 175 ASP A O 1
ATOM 1381 N N . ILE A 1 176 ? -29.281 -4.741 35.057 1.00 51.81 176 ILE A N 1
ATOM 1382 C CA . ILE A 1 176 ? -29.440 -4.573 36.499 1.00 51.81 176 ILE A CA 1
ATOM 1383 C C . ILE A 1 176 ? -30.427 -5.668 36.916 1.00 51.81 176 ILE A C 1
ATOM 1385 O O . ILE A 1 176 ? -31.619 -5.546 36.609 1.00 51.81 176 ILE A O 1
ATOM 1389 N N . PRO A 1 177 ? -29.990 -6.755 37.580 1.00 48.81 177 PRO A N 1
ATOM 1390 C CA . PRO A 1 177 ? -30.900 -7.814 37.946 1.00 48.81 177 PRO A CA 1
ATOM 1391 C C . PRO A 1 177 ? -31.675 -7.272 39.142 1.00 48.81 177 PRO A C 1
ATOM 1393 O O . PRO A 1 177 ? -31.140 -7.148 40.240 1.00 48.81 177 PRO A O 1
ATOM 1396 N N . GLY A 1 178 ? -32.936 -6.908 38.925 1.00 51.22 178 GLY A N 1
ATOM 1397 C CA . GLY A 1 178 ? -33.870 -6.662 40.019 1.00 51.22 178 GLY A CA 1
ATOM 1398 C C . GLY A 1 178 ? -33.988 -5.215 40.493 1.00 51.22 178 GLY A C 1
ATOM 1399 O O . GLY A 1 178 ? -33.902 -4.942 41.686 1.00 51.22 178 GLY A O 1
ATOM 1400 N N . ALA A 1 179 ? -34.375 -4.303 39.603 1.00 51.34 179 ALA A N 1
ATOM 1401 C CA . ALA A 1 179 ? -35.318 -3.256 39.999 1.00 51.34 179 ALA A CA 1
ATOM 1402 C C . ALA A 1 179 ? -36.742 -3.856 40.004 1.00 51.34 179 ALA A C 1
ATOM 1404 O O . ALA A 1 179 ? -37.528 -3.613 39.094 1.00 51.34 179 ALA A O 1
ATOM 1405 N N . GLY A 1 180 ? -37.066 -4.718 40.978 1.00 53.94 180 GLY A N 1
ATOM 1406 C CA . GLY A 1 180 ? -38.394 -5.344 41.017 1.00 53.94 180 GLY A CA 1
ATOM 1407 C C . GLY A 1 180 ? -38.619 -6.435 42.063 1.00 53.94 180 GLY A C 1
ATOM 1408 O O . GLY A 1 180 ? -38.801 -7.588 41.701 1.00 53.94 180 GLY A O 1
ATOM 1409 N N . ASN A 1 181 ? -38.623 -6.085 43.352 1.00 48.44 181 ASN A N 1
ATOM 1410 C CA . ASN A 1 181 ? -39.811 -6.213 44.213 1.00 48.44 181 ASN A CA 1
ATOM 1411 C C . ASN A 1 181 ? -39.462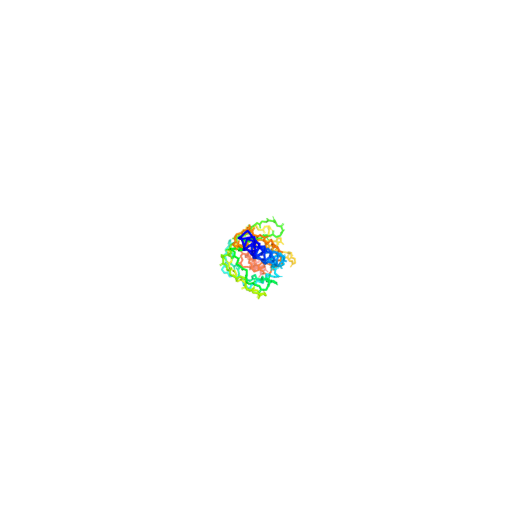 -5.794 45.646 1.00 48.44 181 ASN A C 1
ATOM 1413 O O . ASN A 1 181 ? -38.720 -6.472 46.357 1.00 48.44 181 ASN A O 1
ATOM 1417 N N . GLY A 1 182 ? -40.027 -4.664 46.074 1.00 51.84 182 GLY A N 1
ATOM 1418 C CA . GLY A 1 182 ? -39.942 -4.194 47.449 1.00 51.84 182 GLY A CA 1
ATOM 1419 C C . GLY A 1 182 ? -40.582 -5.196 48.405 1.00 51.84 182 GLY A C 1
ATOM 1420 O O . GLY A 1 182 ? -41.801 -5.324 48.455 1.00 51.84 182 GLY A O 1
ATOM 1421 N N . THR A 1 183 ? -39.754 -5.879 49.191 1.00 54.00 183 THR A N 1
ATOM 1422 C CA . THR A 1 183 ? -40.210 -6.558 50.404 1.00 54.00 183 THR A CA 1
ATOM 1423 C C . THR A 1 183 ? -39.979 -5.599 51.563 1.00 54.00 183 THR A C 1
ATOM 1425 O O . THR A 1 183 ? -38.845 -5.296 51.926 1.00 54.00 183 THR A O 1
ATOM 1428 N N . ILE A 1 184 ? -41.075 -5.067 52.094 1.00 55.69 184 ILE A N 1
ATOM 1429 C CA . ILE A 1 184 ? -41.100 -4.190 53.261 1.00 55.69 184 ILE A CA 1
ATOM 1430 C C . ILE A 1 184 ? -40.752 -5.058 54.477 1.00 55.69 184 ILE A C 1
ATOM 1432 O O . ILE A 1 184 ? -41.501 -5.973 54.814 1.00 55.69 184 ILE A O 1
ATOM 1436 N N . LEU A 1 185 ? -39.615 -4.803 55.125 1.00 55.06 185 LEU A N 1
ATOM 1437 C CA . LEU A 1 185 ? -39.305 -5.423 56.414 1.00 55.06 185 LEU A CA 1
ATOM 1438 C C . LEU A 1 185 ? -40.153 -4.757 57.512 1.00 55.06 185 LEU A C 1
ATOM 1440 O O . LEU A 1 185 ? -40.210 -3.525 57.559 1.00 55.06 185 LEU A O 1
ATOM 1444 N N . PRO A 1 186 ? -40.808 -5.525 58.402 1.00 63.41 186 PRO A N 1
ATOM 1445 C CA . PRO A 1 186 ? -41.537 -4.953 59.522 1.00 63.41 186 PRO A CA 1
ATOM 1446 C C . PRO A 1 186 ? -40.566 -4.337 60.535 1.00 63.41 186 PRO A C 1
ATOM 1448 O O . PRO A 1 186 ? -39.579 -4.949 60.942 1.00 63.41 186 PRO A O 1
ATOM 1451 N N . VAL A 1 187 ? -40.883 -3.112 60.947 1.00 63.59 187 VAL A N 1
ATOM 1452 C CA . VAL A 1 187 ? -40.214 -2.386 62.029 1.00 63.59 187 VAL A CA 1
ATOM 1453 C C . VAL A 1 187 ? -40.487 -3.114 63.354 1.00 63.59 187 VAL A C 1
ATOM 1455 O O . VAL A 1 187 ? -41.656 -3.364 63.661 1.00 63.59 187 VAL A O 1
ATOM 1458 N N . PRO A 1 188 ? -39.465 -3.455 64.161 1.00 60.59 188 PRO A N 1
ATOM 1459 C CA . PRO A 1 188 ? -39.692 -3.965 65.502 1.00 60.59 188 PRO A CA 1
ATOM 1460 C C . PRO A 1 188 ? -40.139 -2.817 66.411 1.00 60.59 188 PRO A C 1
ATOM 1462 O O . PRO A 1 188 ? -39.447 -1.811 66.557 1.00 60.59 188 PRO A O 1
ATOM 1465 N N . VAL A 1 189 ? -41.316 -2.982 67.011 1.00 60.97 189 VAL A N 1
ATOM 1466 C CA . VAL A 1 189 ? -41.797 -2.136 68.104 1.00 60.97 189 VAL A CA 1
ATOM 1467 C C . VAL A 1 189 ? -41.018 -2.523 69.360 1.00 60.97 189 VAL A C 1
ATOM 1469 O O . VAL A 1 189 ? -41.049 -3.688 69.762 1.00 60.97 189 VAL A O 1
ATOM 1472 N N . VAL A 1 190 ? -40.321 -1.551 69.949 1.00 69.81 190 VAL A N 1
ATOM 1473 C CA . VAL A 1 190 ? -39.770 -1.604 71.312 1.00 69.81 190 VAL A CA 1
ATOM 1474 C C . VAL A 1 190 ? -40.477 -0.542 72.133 1.00 69.81 190 VAL A C 1
ATOM 1476 O O . VAL A 1 190 ? -40.610 0.588 71.608 1.00 69.81 190 VAL A O 1
#

Foldseek 3Di:
DVVVVVVVVVVVVVVVVVVVVVVVVVVVLVVVQVLPWDQPDKAWDDWADDDLFKIKTKIKTKIARQDPAKFKWQKWKKFKAWPVPRDGQFIDMGGIDIHGHGIDIHIDMTMGTHNDDPVRLVVLLPDPWTKIKIKTWTWTDDVPDDIDIDIDIDIDTCSVVSNVSCPVPPPPPDPPPDPDDDDDDDDDDD

Secondary structure (DSSP, 8-state):
-HHHHHHHHHHHHHHHHHHHHHHHHHHHHHHHHHTT-EEEEEEEEEEE---SSEEEEEEEEEEEE-SSS-EEEEEEEEEEEETTTTEEEEEEEE--EEE-SEEEEEEEEEEEE----HHHHHHHHHSS--EEEEEEEEEE--TTSPPEEEEEEEEEE-HHHHHHHHHHHS------TTS-----PPPPP-

Sequence (190 aa):
MIKWLLKKIAGKILASVVIFAVVAGALFFLGNNLSQASLDRLDLRDIKEISTDSFTVEGDFFVNNPSKLSIPVKSIDYEIILKETEEVLSSGSIPSFILEVGESQIPFEQKVRWVPTAELALQLATEEHVYAVVEGKIIIDLPKLESYELPFSEEVDIKDYVKQFVTDKLPVGPDIPGAGNGTILPVPVV

Radius of gyration: 30.54 Å; chains: 1; bounding box: 85×24×121 Å

pLDDT: mean 85.29, std 12.2, range [48.44, 97.75]